Protein AF-A0A1Q9UV77-F1 (afdb_monomer)

Secondary structure (DSSP, 8-state):
------EEEEEEES-TTTHHHHIIIIIHHHHHHHHHTTSEEEEEEEEETTEEEEEEEESSTT--HHHHHHHHHHHTTSEEEEEEE-----TTTTTSHHHHHHHHHHHHHHHHHHHHTTTS--SS-HHHHHHHHHHHHHHHTT--HHHHHHHHHHHHHHS--SS---S-SHHHHHHHHHHHHHHH--STTT-TTS-TTS--TT-----PPPPP-------------------------------PPPPPPPPP-----------PPPPPPPPPPPPPPPPP-

Structure (mmCIF, N/CA/C/O backbone):
data_AF-A0A1Q9UV77-F1
#
_entry.id   AF-A0A1Q9UV77-F1
#
loop_
_atom_site.group_PDB
_atom_site.id
_atom_site.type_symbol
_atom_site.label_atom_id
_atom_site.label_alt_id
_atom_site.label_comp_id
_atom_site.label_asym_id
_atom_site.label_entity_id
_atom_site.label_seq_id
_atom_site.pdbx_PDB_ins_code
_atom_site.Cartn_x
_atom_site.Cartn_y
_atom_site.Cartn_z
_atom_site.occupancy
_atom_site.B_iso_or_equiv
_atom_site.auth_seq_id
_atom_site.auth_comp_id
_atom_site.auth_asym_id
_atom_site.auth_atom_id
_atom_site.pdbx_PDB_model_num
ATOM 1 N N . MET A 1 1 ? -23.063 -13.397 -2.410 1.00 42.53 1 MET A N 1
ATOM 2 C CA . MET A 1 1 ? -21.923 -12.598 -1.924 1.00 42.53 1 MET A CA 1
ATOM 3 C C . MET A 1 1 ? -22.431 -11.191 -1.746 1.00 42.53 1 MET A C 1
ATOM 5 O O . MET A 1 1 ? -22.924 -10.628 -2.716 1.00 42.53 1 MET A O 1
ATOM 9 N N . LEU A 1 2 ? -22.440 -10.687 -0.514 1.00 43.97 2 LEU A N 1
ATOM 10 C CA . LEU A 1 2 ? -22.677 -9.264 -0.288 1.00 43.97 2 LEU A CA 1
ATOM 11 C C . LEU A 1 2 ? -21.539 -8.482 -0.966 1.00 43.97 2 LEU A C 1
ATOM 13 O O . LEU A 1 2 ? -20.432 -9.019 -1.033 1.00 43.97 2 LEU A O 1
ATOM 17 N N . PRO A 1 3 ? -21.810 -7.286 -1.514 1.00 49.47 3 PRO A N 1
ATOM 18 C CA . PRO A 1 3 ? -20.773 -6.442 -2.099 1.00 49.47 3 PRO A CA 1
ATOM 19 C C . PRO A 1 3 ? -19.650 -6.260 -1.081 1.00 49.47 3 PRO A C 1
ATOM 21 O O . PRO A 1 3 ? -19.941 -6.062 0.098 1.00 49.47 3 PRO A O 1
ATOM 24 N N . ASP A 1 4 ? -18.406 -6.378 -1.544 1.00 63.47 4 ASP A N 1
ATOM 25 C CA . ASP A 1 4 ? -17.180 -6.349 -0.748 1.00 63.47 4 ASP A CA 1
ATOM 26 C C . ASP A 1 4 ? -17.230 -5.231 0.299 1.00 63.47 4 ASP A C 1
ATOM 28 O O . ASP A 1 4 ? -16.984 -4.061 -0.007 1.00 63.47 4 ASP A O 1
ATOM 32 N N . SER A 1 5 ? -17.610 -5.565 1.535 1.00 82.88 5 SER A N 1
ATOM 33 C CA . SER A 1 5 ? -17.897 -4.575 2.572 1.00 82.88 5 SER A CA 1
ATOM 34 C C . SER A 1 5 ? -16.598 -4.118 3.214 1.00 82.88 5 SER A C 1
ATOM 36 O O . SER A 1 5 ? -16.329 -4.378 4.381 1.00 82.88 5 SER A O 1
ATOM 38 N N . TRP A 1 6 ? -15.748 -3.482 2.421 1.00 92.56 6 TRP A N 1
ATOM 39 C CA . TRP A 1 6 ? -14.508 -2.900 2.890 1.00 92.56 6 TRP A CA 1
ATOM 40 C C . TRP A 1 6 ? -14.796 -1.752 3.844 1.00 92.56 6 TRP A C 1
ATOM 42 O O . TRP A 1 6 ? -15.551 -0.829 3.531 1.00 92.56 6 TRP A O 1
ATOM 52 N N . HIS A 1 7 ? -14.112 -1.753 4.979 1.00 94.50 7 HIS A N 1
ATOM 53 C CA . HIS A 1 7 ? -14.051 -0.577 5.824 1.00 94.50 7 HIS A CA 1
ATOM 54 C C . HIS A 1 7 ? -12.911 0.323 5.361 1.00 94.50 7 HIS A C 1
ATOM 56 O O . HIS A 1 7 ? -11.818 -0.145 5.034 1.00 94.50 7 HIS A O 1
ATOM 62 N N . HIS A 1 8 ? -13.167 1.630 5.323 1.00 95.38 8 HIS A N 1
ATOM 63 C CA . HIS A 1 8 ? -12.206 2.629 4.883 1.00 95.38 8 HIS A CA 1
ATOM 64 C C . HIS A 1 8 ? -12.036 3.720 5.934 1.00 95.38 8 HIS A C 1
ATOM 66 O O . HIS A 1 8 ? -13.014 4.272 6.433 1.00 95.38 8 HIS A O 1
ATOM 72 N N . TYR A 1 9 ? -10.780 4.056 6.220 1.00 96.88 9 TYR A N 1
ATOM 73 C CA . TYR A 1 9 ? -10.402 5.078 7.180 1.00 96.88 9 TYR A CA 1
ATOM 74 C C . TYR A 1 9 ? -9.417 6.051 6.551 1.00 96.88 9 TYR A C 1
ATOM 76 O O . TYR A 1 9 ? -8.529 5.663 5.783 1.00 96.88 9 TYR A O 1
ATOM 84 N N . LEU A 1 10 ? -9.572 7.317 6.911 1.00 97.19 10 LEU A N 1
ATOM 85 C CA . LEU A 1 10 ? -8.552 8.339 6.760 1.00 97.19 10 LEU A CA 1
ATOM 86 C C . LEU A 1 10 ? -7.841 8.474 8.103 1.00 97.19 10 LEU A C 1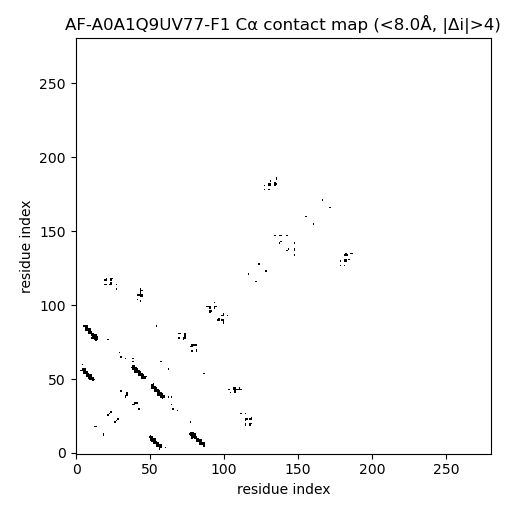
ATOM 88 O O . LEU A 1 10 ? -8.498 8.694 9.116 1.00 97.19 10 LEU A O 1
ATOM 92 N N . VAL A 1 11 ? -6.523 8.318 8.099 1.00 97.50 11 VAL A N 1
ATOM 93 C CA . VAL A 1 11 ? -5.668 8.309 9.287 1.00 97.50 11 VAL A CA 1
ATOM 94 C C . VAL A 1 11 ? -4.636 9.422 9.152 1.00 97.50 11 VAL A C 1
ATOM 96 O O . VAL A 1 11 ? -3.819 9.420 8.229 1.00 97.50 11 VAL A O 1
ATOM 99 N N . GLU A 1 12 ? -4.679 10.384 10.063 1.00 96.94 12 GLU A N 1
ATOM 100 C CA . GLU A 1 12 ? -3.730 11.488 10.154 1.00 96.94 12 GLU A CA 1
ATOM 101 C C . GLU A 1 12 ? -2.816 11.236 11.351 1.00 96.94 12 GLU A C 1
ATOM 103 O O . GLU A 1 12 ? -3.244 11.271 12.502 1.00 96.94 12 GLU A O 1
ATOM 108 N N . PHE A 1 13 ? -1.544 10.952 11.077 1.00 95.44 13 PHE A N 1
ATOM 109 C CA . PHE A 1 13 ? -0.533 10.784 12.120 1.00 95.44 13 PHE A CA 1
ATOM 110 C C . PHE A 1 13 ? -0.180 12.135 12.742 1.00 95.44 13 PHE A C 1
ATOM 112 O O . PHE A 1 13 ? -0.123 13.139 12.030 1.00 95.44 13 PHE A O 1
ATOM 119 N N . ALA A 1 14 ? 0.096 12.148 14.049 1.00 95.50 14 ALA A N 1
ATOM 120 C CA . ALA A 1 14 ? 0.447 13.369 14.776 1.00 95.50 14 ALA A CA 1
ATOM 121 C C . ALA A 1 14 ? 1.706 14.047 14.211 1.00 95.50 14 ALA A C 1
ATOM 123 O O . ALA A 1 14 ? 1.771 15.270 14.101 1.00 95.50 14 ALA A O 1
ATOM 124 N N . ASP A 1 15 ? 2.679 13.239 13.786 1.00 93.25 15 ASP A N 1
ATOM 125 C CA . ASP A 1 15 ? 3.893 13.695 13.122 1.00 93.25 15 ASP A CA 1
ATOM 126 C C . ASP A 1 15 ? 4.098 12.952 11.784 1.00 93.25 15 ASP A C 1
ATOM 128 O O . ASP A 1 15 ? 4.361 11.743 11.759 1.00 93.25 15 ASP A O 1
ATOM 132 N N . PRO A 1 16 ? 4.021 13.662 10.641 1.00 89.56 16 PRO A N 1
ATOM 133 C CA . PRO A 1 16 ? 4.249 13.076 9.324 1.00 89.56 16 PRO A CA 1
ATOM 134 C C . PRO A 1 16 ? 5.631 12.437 9.137 1.00 89.56 16 PRO A C 1
ATOM 136 O O . PRO A 1 16 ? 5.774 11.568 8.275 1.00 89.56 16 PRO A O 1
ATOM 139 N N . THR A 1 17 ? 6.650 12.868 9.890 1.00 91.12 17 THR A N 1
ATOM 140 C CA . THR A 1 17 ? 8.024 12.361 9.749 1.00 91.12 17 THR A CA 1
ATOM 141 C C . THR A 1 17 ? 8.214 10.994 10.402 1.00 91.12 17 THR A C 1
ATOM 143 O O . THR A 1 17 ? 8.982 10.177 9.895 1.00 91.12 17 THR A O 1
ATOM 146 N N . THR A 1 18 ? 7.462 10.708 11.466 1.00 92.06 18 THR A N 1
ATOM 147 C CA . THR A 1 18 ? 7.475 9.424 12.183 1.00 92.06 18 THR A CA 1
ATOM 148 C C . THR A 1 18 ? 6.323 8.500 11.789 1.00 92.06 18 THR A C 1
ATOM 150 O O . THR A 1 18 ? 6.372 7.315 12.107 1.00 92.06 18 THR A O 1
ATOM 153 N N . ALA A 1 19 ? 5.340 8.988 11.022 1.00 93.62 19 ALA A N 1
ATOM 154 C CA . ALA A 1 19 ? 4.151 8.251 10.581 1.00 93.62 19 ALA A CA 1
ATOM 155 C C . ALA A 1 19 ? 4.427 6.820 10.085 1.00 93.62 19 ALA A C 1
ATOM 157 O O . ALA A 1 19 ? 3.743 5.878 10.474 1.00 93.62 19 ALA A O 1
ATOM 158 N N . GLU A 1 20 ? 5.443 6.639 9.239 1.00 93.31 20 GLU A N 1
ATOM 159 C CA . GLU A 1 20 ? 5.783 5.323 8.687 1.00 93.31 20 GLU A CA 1
ATOM 160 C C . GLU A 1 20 ? 6.350 4.369 9.747 1.00 93.31 20 GLU A C 1
ATOM 162 O O . GLU A 1 20 ? 6.016 3.185 9.749 1.00 93.31 20 GLU A O 1
ATOM 167 N N . HIS A 1 21 ? 7.151 4.888 10.681 1.00 94.00 21 HIS A N 1
ATOM 168 C CA . HIS A 1 21 ? 7.664 4.109 11.801 1.00 94.00 21 HIS A CA 1
ATOM 169 C C . HIS A 1 21 ? 6.533 3.723 12.760 1.00 94.00 21 HIS A C 1
ATOM 171 O O . HIS A 1 21 ? 6.390 2.545 13.065 1.00 94.00 21 HIS A O 1
ATOM 177 N N . THR A 1 22 ? 5.680 4.677 13.146 1.00 95.12 22 THR A N 1
ATOM 178 C CA . THR A 1 22 ? 4.498 4.450 13.996 1.00 95.12 22 THR A CA 1
ATOM 179 C C . THR A 1 22 ? 3.546 3.423 13.385 1.00 95.12 22 THR A C 1
ATOM 181 O O . THR A 1 22 ? 3.087 2.507 14.065 1.00 95.12 22 THR A O 1
ATOM 184 N N . ALA A 1 23 ? 3.276 3.524 12.081 1.00 95.81 23 ALA A N 1
ATOM 185 C CA . ALA A 1 23 ? 2.469 2.534 11.380 1.00 95.81 23 ALA A CA 1
ATOM 186 C C . ALA A 1 23 ? 3.109 1.138 11.454 1.00 95.81 23 ALA A C 1
ATOM 188 O O . ALA A 1 23 ? 2.431 0.153 11.732 1.00 95.81 23 ALA A O 1
ATOM 189 N N . ALA A 1 24 ? 4.420 1.040 11.241 1.00 95.75 24 ALA A N 1
ATOM 190 C CA . ALA A 1 24 ? 5.117 -0.238 11.254 1.00 95.75 24 ALA A CA 1
ATOM 191 C C . ALA A 1 24 ? 5.258 -0.864 12.653 1.00 95.75 24 ALA A C 1
ATOM 193 O O . ALA A 1 24 ? 5.304 -2.089 12.753 1.00 95.75 24 ALA A O 1
ATOM 194 N N . THR A 1 25 ? 5.346 -0.061 13.718 1.00 96.12 25 THR A N 1
ATOM 195 C CA . THR A 1 25 ? 5.558 -0.551 15.091 1.00 96.12 25 THR A CA 1
ATOM 196 C C . THR A 1 25 ? 4.275 -0.751 15.883 1.00 96.12 25 THR A C 1
ATOM 198 O O . THR A 1 25 ? 4.259 -1.620 16.748 1.00 96.12 25 THR A O 1
ATOM 201 N N . LEU A 1 26 ? 3.216 0.012 15.597 1.00 95.88 26 LEU A N 1
ATOM 202 C CA . LEU A 1 26 ? 1.965 -0.033 16.361 1.00 95.88 26 LEU A CA 1
ATOM 203 C C . LEU A 1 26 ? 0.792 -0.543 15.522 1.00 95.88 26 LEU A C 1
ATOM 205 O O . LEU A 1 26 ? 0.108 -1.483 15.919 1.00 95.88 26 LEU A O 1
ATOM 209 N N . LEU A 1 27 ? 0.583 0.032 14.333 1.00 95.50 27 LEU A N 1
ATOM 210 C CA . LEU A 1 27 ? -0.580 -0.300 13.503 1.00 95.50 27 LEU A CA 1
ATOM 211 C C . LEU A 1 27 ? -0.476 -1.711 12.905 1.00 95.50 27 LEU A C 1
ATOM 213 O O . LEU A 1 27 ? -1.431 -2.476 12.985 1.00 95.50 27 LEU A O 1
ATOM 217 N N . VAL A 1 28 ? 0.672 -2.078 12.322 1.00 95.44 28 VAL A N 1
ATOM 218 C CA . VAL A 1 28 ? 0.852 -3.396 11.683 1.00 95.44 28 VAL A CA 1
ATOM 219 C C . VAL A 1 28 ? 0.699 -4.550 12.674 1.00 95.44 28 VAL A C 1
ATOM 221 O O . VAL A 1 28 ? -0.092 -5.441 12.377 1.00 95.44 28 VAL A O 1
ATOM 224 N N . PRO A 1 29 ? 1.373 -4.572 13.843 1.00 95.31 29 PRO A N 1
ATOM 225 C CA . PRO A 1 29 ? 1.196 -5.671 14.791 1.00 95.31 29 PRO A CA 1
ATOM 226 C C . PRO A 1 29 ? -0.251 -5.828 15.265 1.00 95.31 29 PRO A C 1
ATOM 228 O O . PRO A 1 29 ? -0.729 -6.951 15.382 1.00 95.31 29 PRO A O 1
ATOM 231 N N . ALA A 1 30 ? -0.966 -4.721 15.479 1.00 95.75 30 ALA A N 1
ATOM 232 C CA . ALA A 1 30 ? -2.365 -4.763 15.886 1.00 95.75 30 ALA A CA 1
ATOM 233 C C . ALA A 1 30 ? -3.295 -5.277 14.771 1.00 95.75 30 ALA A C 1
ATOM 235 O O . ALA A 1 30 ? -4.188 -6.074 15.043 1.00 95.75 30 ALA A O 1
ATOM 236 N N . LEU A 1 31 ? -3.066 -4.888 13.510 1.00 95.88 31 LEU A N 1
ATOM 237 C CA . LEU A 1 31 ? -3.808 -5.435 12.364 1.00 95.88 31 LEU A CA 1
ATOM 238 C C . LEU A 1 31 ? -3.505 -6.924 12.142 1.00 95.88 31 LEU A C 1
ATOM 240 O O . LEU A 1 31 ? -4.404 -7.689 11.803 1.00 95.88 31 LEU A O 1
ATOM 244 N N . ASP A 1 32 ? -2.259 -7.346 12.361 1.00 94.75 32 ASP A N 1
ATOM 245 C CA . ASP A 1 32 ? -1.851 -8.751 12.280 1.00 94.75 32 ASP A CA 1
ATOM 246 C C . ASP A 1 32 ? -2.489 -9.590 13.388 1.00 94.75 32 ASP A C 1
ATOM 248 O O . ASP A 1 32 ? -2.863 -10.737 13.141 1.00 94.75 32 ASP A O 1
ATOM 252 N N . GLN A 1 33 ? -2.626 -9.027 14.590 1.00 94.81 33 GLN A N 1
ATOM 253 C CA . GLN A 1 33 ? -3.338 -9.664 15.692 1.00 94.81 33 GLN A CA 1
ATOM 254 C C . GLN A 1 33 ? -4.837 -9.762 15.391 1.00 94.81 33 GLN A C 1
ATOM 256 O O . GLN A 1 33 ? -5.398 -10.845 15.480 1.00 94.81 33 GLN A O 1
ATOM 261 N N . ALA A 1 34 ? -5.461 -8.682 14.913 1.00 94.50 34 ALA A N 1
ATOM 262 C CA . ALA A 1 34 ? -6.865 -8.691 14.500 1.00 94.50 34 ALA A CA 1
ATOM 263 C C . ALA A 1 34 ? -7.145 -9.729 13.395 1.00 94.50 34 ALA A C 1
ATOM 265 O O . ALA A 1 34 ? -8.193 -10.371 13.391 1.00 94.50 34 ALA A O 1
ATOM 266 N N . GLN A 1 35 ? -6.200 -9.938 12.474 1.00 94.50 35 GLN A N 1
ATOM 267 C CA . GLN A 1 35 ? -6.307 -10.992 11.465 1.00 94.50 35 GLN A CA 1
ATOM 268 C C . GLN A 1 35 ? -6.217 -12.399 12.082 1.00 94.50 35 GLN A C 1
ATOM 270 O O . GLN A 1 35 ? -6.966 -13.292 11.694 1.00 94.50 35 GLN A O 1
ATOM 275 N N . GLN A 1 36 ? -5.324 -12.607 13.056 1.00 95.06 36 GLN A N 1
ATOM 276 C CA . GLN A 1 36 ? -5.194 -13.882 13.778 1.00 95.06 36 GLN A CA 1
ATOM 277 C C . GLN A 1 36 ? -6.422 -14.198 14.637 1.00 95.06 36 GLN A C 1
ATOM 279 O O . GLN A 1 36 ? -6.826 -15.357 14.717 1.00 95.06 36 GLN A O 1
ATOM 284 N N . ASP A 1 37 ? -7.031 -13.169 15.221 1.00 94.25 37 ASP A N 1
ATOM 285 C CA . ASP A 1 37 ? -8.238 -13.276 16.041 1.00 94.25 37 ASP A CA 1
ATOM 286 C C . ASP A 1 37 ? -9.513 -13.438 15.190 1.00 94.25 37 ASP A C 1
ATOM 288 O O . ASP A 1 37 ? -10.590 -13.702 15.721 1.00 94.25 37 ASP A O 1
ATOM 292 N N . GLY A 1 38 ? -9.399 -13.328 13.860 1.00 93.62 38 GLY A N 1
ATOM 293 C CA . GLY A 1 38 ? -10.512 -13.500 12.928 1.00 93.62 38 GLY A CA 1
ATOM 294 C C . GLY A 1 38 ? -11.441 -12.288 12.826 1.00 93.62 38 GLY A C 1
ATOM 295 O O . GLY A 1 38 ? -12.590 -12.441 12.421 1.00 93.62 38 GLY A O 1
ATOM 296 N N . GLU A 1 39 ? -10.969 -11.089 13.173 1.00 94.00 39 GLU A N 1
ATOM 297 C CA . GLU A 1 39 ? -11.730 -9.835 13.057 1.00 94.00 39 GLU A CA 1
ATOM 298 C C . GLU A 1 39 ? -11.726 -9.283 11.621 1.00 94.00 39 GLU A C 1
ATOM 300 O O . GLU A 1 39 ? -12.700 -8.679 11.158 1.00 94.00 39 GLU A O 1
ATOM 305 N N . LEU A 1 40 ? -10.634 -9.509 10.889 1.00 94.81 40 LEU A N 1
ATOM 306 C CA . LEU A 1 40 ? -10.456 -9.094 9.498 1.00 94.81 40 LEU A CA 1
ATOM 307 C C . LEU A 1 40 ? -9.734 -10.174 8.688 1.00 94.81 40 LEU A C 1
ATOM 309 O O . LEU A 1 40 ? -8.970 -10.958 9.241 1.00 94.81 40 LEU A O 1
ATOM 313 N N . ASP A 1 41 ? -9.968 -10.195 7.379 1.00 93.25 41 ASP A N 1
ATOM 314 C CA . ASP A 1 41 ? -9.305 -11.126 6.455 1.00 93.25 41 ASP A CA 1
ATOM 315 C C . ASP A 1 41 ? -8.035 -10.505 5.863 1.00 93.25 41 ASP A C 1
ATOM 317 O O . ASP A 1 41 ? -6.941 -11.067 5.906 1.00 93.25 41 ASP A O 1
ATOM 321 N N . THR A 1 42 ? -8.165 -9.281 5.353 1.00 94.38 42 THR A N 1
ATOM 322 C CA . THR A 1 42 ? -7.077 -8.578 4.680 1.00 94.38 42 THR A CA 1
ATOM 323 C C . THR A 1 42 ? -7.136 -7.077 4.925 1.00 94.38 42 THR A C 1
ATOM 325 O O . THR A 1 42 ? -8.182 -6.513 5.247 1.00 94.38 42 THR A O 1
ATOM 328 N N . TRP A 1 43 ? -5.998 -6.409 4.758 1.00 96.50 43 TRP A N 1
ATOM 329 C CA . TRP A 1 43 ? -5.863 -4.965 4.916 1.00 96.50 43 TRP A CA 1
ATOM 330 C C . TRP A 1 43 ? -4.771 -4.397 4.019 1.00 96.50 43 TRP A C 1
ATOM 332 O O . TRP A 1 43 ? -3.795 -5.070 3.696 1.00 96.50 43 TRP A O 1
ATOM 342 N N . TRP A 1 44 ? -4.904 -3.133 3.643 1.00 97.19 44 TRP A N 1
ATOM 343 C CA . TRP A 1 44 ? -3.890 -2.402 2.896 1.00 97.19 44 TRP A CA 1
ATOM 344 C C . TRP A 1 44 ? -3.982 -0.905 3.166 1.00 97.19 44 TRP A C 1
ATOM 346 O O . TRP A 1 44 ? -5.001 -0.397 3.645 1.00 97.19 44 TRP A O 1
ATOM 356 N N . HIS A 1 45 ? -2.905 -0.182 2.862 1.00 96.56 45 HIS A N 1
ATOM 357 C CA . HIS A 1 45 ? -2.848 1.260 3.063 1.00 96.56 45 HIS A CA 1
ATOM 358 C C . HIS A 1 45 ? -2.348 2.005 1.828 1.00 96.56 45 HIS A C 1
ATOM 360 O O . HIS A 1 45 ? -1.520 1.511 1.069 1.00 96.56 45 HIS A O 1
ATOM 366 N N . LEU A 1 46 ? -2.827 3.236 1.658 1.00 94.81 46 LEU A N 1
ATOM 367 C CA . LEU A 1 46 ? -2.337 4.187 0.664 1.00 94.81 46 LEU A CA 1
ATOM 368 C C . LEU A 1 46 ? -1.870 5.458 1.354 1.00 94.81 46 LEU A C 1
ATOM 370 O O . LEU A 1 46 ? -2.559 6.013 2.208 1.00 94.81 46 LEU A O 1
ATOM 374 N N . ARG A 1 47 ? -0.730 5.979 0.913 1.00 92.00 47 ARG A N 1
ATOM 375 C CA . ARG A 1 47 ? -0.201 7.261 1.377 1.00 92.00 47 ARG A CA 1
ATOM 376 C C . ARG A 1 47 ? -0.649 8.357 0.415 1.00 92.00 47 ARG A C 1
ATOM 378 O O . ARG A 1 47 ? -0.176 8.404 -0.719 1.00 92.00 47 ARG A O 1
ATOM 385 N N . LYS A 1 48 ? -1.564 9.232 0.844 1.00 87.38 48 LYS A N 1
ATOM 386 C CA . LYS A 1 48 ? -2.011 10.381 0.042 1.00 87.38 48 LYS A CA 1
ATOM 387 C C . LYS A 1 48 ? -2.194 11.618 0.916 1.00 87.38 48 LYS A C 1
ATOM 389 O O . LYS A 1 48 ? -3.218 11.765 1.564 1.00 87.38 48 LYS A O 1
ATOM 394 N N . THR A 1 49 ? -1.241 12.547 0.871 1.00 80.75 49 THR A N 1
ATOM 395 C CA . THR A 1 49 ? -1.319 13.813 1.619 1.00 80.75 49 THR A CA 1
ATOM 396 C C . THR A 1 49 ? -2.697 14.479 1.452 1.00 80.75 49 THR A C 1
ATOM 398 O O . THR A 1 49 ? -3.160 14.609 0.313 1.00 80.75 49 THR A O 1
ATOM 401 N N . PRO A 1 50 ? -3.363 14.886 2.550 1.00 84.06 50 PRO A N 1
ATOM 402 C CA . PRO A 1 50 ? -2.845 14.971 3.925 1.00 84.06 50 PRO A CA 1
ATOM 403 C C . PRO A 1 50 ? -2.945 13.694 4.784 1.00 84.06 50 PRO A C 1
ATOM 405 O O . PRO A 1 50 ? -2.266 13.633 5.801 1.00 84.06 50 PRO A O 1
ATOM 408 N N . ALA A 1 51 ? -3.704 12.667 4.388 1.00 92.62 51 ALA A N 1
ATOM 409 C CA . ALA A 1 51 ? -4.025 11.524 5.254 1.00 92.62 51 ALA A CA 1
ATOM 410 C C . ALA A 1 51 ? -3.666 10.162 4.639 1.00 92.62 51 ALA A C 1
ATOM 412 O O . ALA A 1 51 ? -3.683 9.945 3.426 1.00 92.62 51 ALA A O 1
ATOM 413 N N . TRP A 1 52 ? -3.379 9.184 5.484 1.00 96.44 52 TRP A N 1
ATOM 414 C CA . TRP A 1 52 ? -3.255 7.800 5.051 1.00 96.44 52 TRP A CA 1
ATOM 415 C C . TRP A 1 52 ? -4.643 7.203 4.860 1.00 96.44 52 TRP A C 1
ATOM 417 O O . TRP A 1 52 ? -5.570 7.489 5.608 1.00 96.44 52 TRP A O 1
ATOM 427 N N . ARG A 1 53 ? -4.801 6.373 3.838 1.00 96.69 53 ARG A N 1
ATOM 428 C CA . ARG A 1 53 ? -6.026 5.625 3.574 1.00 96.69 53 ARG A CA 1
ATOM 429 C C . ARG A 1 53 ? -5.805 4.205 4.048 1.00 96.69 53 ARG A C 1
ATOM 431 O O . ARG A 1 53 ? -5.102 3.477 3.360 1.00 96.69 53 ARG A O 1
ATOM 438 N N . LEU A 1 54 ? -6.387 3.823 5.175 1.00 97.25 54 LEU A N 1
ATOM 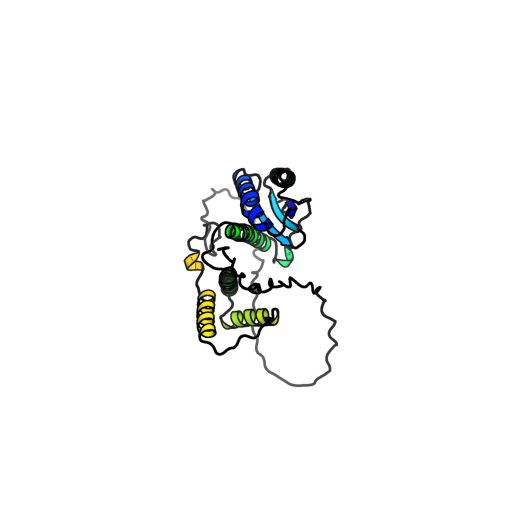439 C CA . LEU A 1 54 ? -6.412 2.433 5.621 1.00 97.25 54 LEU A CA 1
ATOM 440 C C . LEU A 1 54 ? -7.693 1.778 5.107 1.00 97.25 54 LEU A C 1
ATOM 442 O O . LEU A 1 54 ? -8.768 2.387 5.133 1.00 97.25 54 LEU A O 1
ATOM 446 N N . ARG A 1 55 ? -7.573 0.565 4.579 1.00 96.50 55 ARG A N 1
ATOM 447 C CA . ARG A 1 55 ? -8.697 -0.244 4.112 1.00 96.50 55 ARG A CA 1
ATOM 448 C C . ARG A 1 55 ? -8.527 -1.657 4.627 1.00 96.50 55 ARG A C 1
ATOM 450 O O . ARG A 1 55 ? -7.426 -2.192 4.543 1.00 96.50 55 ARG A O 1
ATOM 457 N N . TYR A 1 56 ? -9.595 -2.251 5.137 1.00 95.62 56 TYR A N 1
ATOM 458 C CA . TYR A 1 56 ? -9.596 -3.662 5.506 1.00 95.62 56 TYR A CA 1
ATOM 459 C C . TYR A 1 56 ? -10.930 -4.319 5.188 1.00 95.62 56 TYR A C 1
ATOM 461 O O . TYR A 1 56 ? -11.960 -3.646 5.096 1.00 95.62 56 TYR A O 1
ATOM 469 N N . GLN A 1 57 ? -10.884 -5.631 5.008 1.00 94.31 57 GLN A N 1
ATOM 470 C CA . GLN A 1 57 ? -12.051 -6.468 4.813 1.00 94.31 57 GLN A CA 1
ATOM 471 C C . GLN A 1 57 ? -12.416 -7.117 6.155 1.00 94.31 57 GLN A C 1
ATOM 473 O O . GLN A 1 57 ? -11.672 -7.983 6.621 1.00 94.31 57 GLN A O 1
ATOM 478 N N . PRO A 1 58 ? -13.500 -6.678 6.816 1.00 94.00 58 PRO A N 1
ATOM 479 C CA . PRO A 1 58 ? -13.954 -7.277 8.062 1.00 94.00 58 PRO A CA 1
ATOM 480 C C . PRO A 1 58 ? -14.474 -8.697 7.822 1.00 94.00 58 PRO A C 1
ATOM 482 O O . PRO A 1 58 ? -15.127 -8.958 6.811 1.00 94.00 58 PRO A O 1
ATOM 485 N N . VAL A 1 59 ? -14.264 -9.591 8.788 1.00 92.62 59 VAL A N 1
ATOM 486 C CA . VAL A 1 59 ? -14.971 -10.884 8.822 1.00 92.62 59 VAL A CA 1
ATOM 487 C C . VAL A 1 59 ? -16.417 -10.673 9.279 1.00 92.62 59 VAL A C 1
ATOM 489 O O . VAL A 1 59 ? -17.348 -11.231 8.697 1.00 92.62 59 VAL A O 1
ATOM 492 N N . ASN A 1 60 ? -16.615 -9.814 10.285 1.00 90.19 60 ASN A N 1
ATOM 493 C CA . ASN A 1 60 ? -17.921 -9.330 10.724 1.00 90.19 60 ASN A CA 1
ATOM 494 C C . ASN A 1 60 ? -18.059 -7.828 10.405 1.00 90.19 60 ASN A C 1
ATOM 496 O O . ASN A 1 60 ? -17.325 -7.038 10.999 1.00 90.19 60 ASN A O 1
ATOM 500 N N . PRO A 1 61 ? -19.006 -7.401 9.545 1.00 88.06 61 PRO A N 1
ATOM 501 C CA . PRO A 1 61 ? -19.211 -5.988 9.201 1.00 88.06 61 PRO A CA 1
ATOM 502 C C . PRO A 1 61 ? -19.437 -5.053 10.400 1.00 88.06 61 PRO A C 1
ATOM 504 O O . PRO A 1 61 ? -19.157 -3.862 10.316 1.00 88.06 61 PRO A O 1
ATOM 507 N N . GLU A 1 62 ? -19.906 -5.576 11.533 1.00 88.12 62 GLU A N 1
ATOM 508 C CA . GLU A 1 62 ? -20.139 -4.780 12.742 1.00 88.12 62 GLU A CA 1
ATOM 509 C C . GLU A 1 62 ? -18.907 -4.661 13.652 1.00 88.12 62 GLU A C 1
ATOM 511 O O . GLU A 1 62 ? -18.980 -4.006 14.696 1.00 88.12 62 GLU A O 1
ATOM 516 N N . THR A 1 63 ? -17.767 -5.262 13.280 1.00 90.19 63 THR A N 1
ATOM 517 C CA . THR A 1 63 ? -16.545 -5.185 14.090 1.00 90.19 63 THR A CA 1
ATOM 518 C C . THR A 1 63 ? -16.126 -3.735 14.344 1.00 90.19 63 THR A C 1
ATOM 520 O O . THR A 1 63 ? -16.229 -2.842 13.492 1.00 90.19 63 THR A O 1
ATOM 523 N N . LYS A 1 64 ? -15.644 -3.506 15.566 1.00 91.75 64 LYS A N 1
ATOM 524 C CA . LYS A 1 64 ? -15.079 -2.235 16.028 1.00 91.75 64 LYS A CA 1
ATOM 525 C C . LYS A 1 64 ? -13.598 -2.356 16.361 1.00 91.75 64 LYS A C 1
ATOM 527 O O . LYS A 1 64 ? -13.026 -1.375 16.812 1.00 91.75 64 LYS A O 1
ATOM 532 N N . ALA A 1 65 ? -12.967 -3.506 16.106 1.00 92.25 65 ALA A N 1
ATOM 533 C CA . ALA A 1 65 ? -11.580 -3.761 16.494 1.00 92.25 65 ALA A CA 1
ATOM 534 C C . ALA A 1 65 ? -10.622 -2.665 15.991 1.00 92.25 65 ALA A C 1
ATOM 536 O O . ALA A 1 65 ? -9.841 -2.108 16.760 1.00 92.25 65 ALA A O 1
ATOM 537 N N . VAL A 1 66 ? -10.741 -2.286 14.715 1.00 94.38 66 VAL A N 1
ATOM 538 C CA . VAL A 1 66 ? -9.896 -1.237 14.122 1.00 94.38 66 VAL A CA 1
ATOM 539 C C . VAL A 1 66 ? -10.301 0.168 14.576 1.00 94.38 66 VAL A C 1
ATOM 541 O O . VAL A 1 66 ? -9.442 1.032 14.697 1.00 94.38 66 VAL A O 1
ATOM 544 N N . ASP A 1 67 ? -11.578 0.421 14.868 1.00 95.62 67 ASP A N 1
ATOM 545 C CA . ASP A 1 67 ? -12.011 1.709 15.428 1.00 95.62 67 ASP A CA 1
ATOM 546 C C . ASP A 1 67 ? -11.450 1.928 16.832 1.00 95.62 67 ASP A C 1
ATOM 548 O O . ASP A 1 67 ? -10.958 3.015 17.123 1.00 95.62 67 ASP A O 1
ATOM 552 N N . THR A 1 68 ? -11.495 0.899 17.681 1.00 96.25 68 THR A N 1
ATOM 553 C CA . THR A 1 68 ? -10.896 0.926 19.018 1.00 96.25 68 THR A CA 1
ATOM 554 C C . THR A 1 68 ? -9.394 1.155 18.912 1.00 96.25 68 THR A C 1
ATOM 556 O O . THR A 1 68 ? -8.893 2.103 19.497 1.00 96.25 68 THR A O 1
ATOM 559 N N . LEU A 1 69 ? -8.700 0.394 18.057 1.00 96.50 69 LEU A N 1
ATOM 560 C CA . LEU A 1 69 ? -7.270 0.582 17.801 1.00 96.50 69 LEU A CA 1
ATOM 561 C C . LEU A 1 69 ? -6.923 2.021 17.388 1.00 96.50 69 LEU A C 1
ATOM 563 O O . LEU A 1 69 ? -5.978 2.605 17.908 1.00 96.50 69 LEU A O 1
ATOM 567 N N . LEU A 1 70 ? -7.658 2.601 16.436 1.00 97.69 70 LEU A N 1
ATOM 568 C CA . LEU A 1 70 ? -7.395 3.970 15.989 1.00 97.69 70 LEU A CA 1
ATOM 569 C C . LEU A 1 70 ? -7.738 5.003 17.073 1.00 97.69 70 LEU A C 1
ATOM 571 O O . LEU A 1 70 ? -7.027 5.998 17.193 1.00 97.69 70 LEU A O 1
ATOM 575 N N . SER A 1 71 ? -8.776 4.753 17.875 1.00 97.88 71 SER A N 1
ATOM 576 C CA . SER A 1 71 ? -9.132 5.597 19.023 1.00 97.88 71 SER A CA 1
ATOM 577 C C . SER A 1 71 ? -8.043 5.584 20.092 1.00 97.88 71 SER A C 1
ATOM 579 O O . SER A 1 71 ? -7.681 6.643 20.596 1.00 97.88 71 SER A O 1
ATOM 581 N N . ASP A 1 72 ? -7.485 4.413 20.398 1.00 97.44 72 ASP A N 1
ATOM 582 C CA . ASP A 1 72 ? -6.406 4.260 21.376 1.00 97.44 72 ASP A CA 1
ATOM 583 C C . ASP A 1 72 ? -5.135 4.973 20.891 1.00 97.44 72 ASP A C 1
ATOM 585 O O . ASP A 1 72 ? -4.544 5.765 21.619 1.00 97.44 72 ASP A O 1
ATOM 589 N N . LEU A 1 73 ? -4.769 4.805 19.614 1.00 97.38 73 LEU A N 1
ATOM 590 C CA . LEU A 1 73 ? -3.626 5.511 19.022 1.00 97.38 73 LEU A CA 1
ATOM 591 C C . LEU A 1 73 ? -3.815 7.038 18.974 1.00 97.38 73 LEU A C 1
ATOM 593 O O . LEU A 1 73 ? -2.835 7.781 19.035 1.00 97.38 73 LEU A O 1
ATOM 597 N N . GLU A 1 74 ? -5.047 7.526 18.830 1.00 97.81 74 GLU A N 1
ATOM 598 C CA . GLU A 1 74 ? -5.365 8.954 18.939 1.00 97.81 74 GLU A CA 1
ATOM 599 C C . GLU A 1 74 ? -5.259 9.442 20.391 1.00 97.81 74 GLU A C 1
ATOM 601 O O . 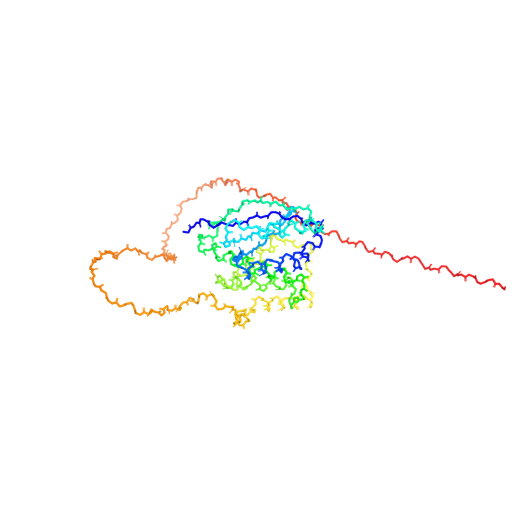GLU A 1 74 ? -4.630 10.470 20.642 1.00 97.81 74 GLU A O 1
ATOM 606 N N . ALA A 1 75 ? -5.790 8.683 21.355 1.00 97.62 75 ALA A N 1
ATOM 607 C CA . ALA A 1 75 ? -5.714 9.003 22.781 1.00 97.62 75 ALA A CA 1
ATOM 608 C C . ALA A 1 75 ? -4.267 9.029 23.308 1.00 97.62 75 ALA A C 1
ATOM 610 O O . ALA A 1 75 ? -3.915 9.911 24.093 1.00 97.62 75 ALA A O 1
ATOM 611 N N . ASP A 1 76 ? -3.417 8.126 22.817 1.00 96.81 76 ASP A N 1
ATOM 612 C CA . ASP A 1 76 ? -1.985 8.057 23.137 1.00 96.81 76 ASP A CA 1
ATOM 613 C C . ASP A 1 76 ? -1.146 9.120 22.395 1.00 96.81 76 ASP A C 1
ATOM 615 O O . ASP A 1 76 ? 0.064 9.236 22.601 1.00 96.81 76 ASP A O 1
ATOM 619 N N . GLY A 1 77 ? -1.768 9.924 21.524 1.00 96.69 77 GLY A N 1
ATOM 620 C CA . GLY A 1 77 ? -1.117 11.017 20.799 1.00 96.69 77 GLY A CA 1
ATOM 621 C C . GLY A 1 77 ? -0.283 10.580 19.589 1.00 96.69 77 GLY A C 1
ATOM 622 O O . GLY A 1 77 ? 0.493 11.375 19.055 1.00 96.69 77 GLY A O 1
ATOM 623 N N . HIS A 1 78 ? -0.428 9.337 19.124 1.00 97.06 78 HIS A N 1
ATOM 624 C CA . HIS A 1 78 ? 0.216 8.848 17.900 1.00 97.06 78 HIS A CA 1
ATOM 625 C C . HIS A 1 78 ? -0.504 9.321 16.631 1.00 97.06 78 HIS A C 1
ATOM 627 O O . HIS A 1 78 ? 0.129 9.534 15.587 1.00 97.06 78 HIS A O 1
ATOM 633 N N . LEU A 1 79 ? -1.821 9.509 16.715 1.00 97.25 79 LEU A N 1
ATOM 634 C CA . LEU A 1 79 ? -2.647 10.073 15.652 1.00 97.25 79 LEU A CA 1
ATOM 635 C C . LEU A 1 79 ? -3.108 11.479 16.032 1.00 97.25 79 LEU A C 1
ATOM 637 O O . LEU A 1 79 ? -3.474 11.734 17.171 1.00 97.25 79 LEU A O 1
ATOM 641 N N . ALA A 1 80 ? -3.110 12.385 15.056 1.00 96.44 80 ALA A N 1
ATOM 642 C CA . ALA A 1 80 ? -3.783 13.672 15.188 1.00 96.44 80 ALA A CA 1
ATOM 643 C C . ALA A 1 80 ? -5.300 13.516 15.057 1.00 96.44 80 ALA A C 1
ATOM 645 O O . ALA A 1 80 ? -6.046 14.262 15.685 1.00 96.44 80 ALA A O 1
ATOM 646 N N . ARG A 1 81 ? -5.736 12.609 14.171 1.00 96.44 81 ARG A N 1
ATOM 647 C CA . ARG A 1 81 ? -7.145 12.354 13.872 1.00 96.44 81 ARG A CA 1
ATOM 648 C C . ARG A 1 81 ? -7.314 11.078 13.055 1.00 96.44 81 ARG A C 1
ATOM 650 O O . ARG A 1 81 ? -6.461 10.737 12.233 1.00 96.44 81 ARG A O 1
ATOM 657 N N . TRP A 1 82 ? -8.480 10.449 13.152 1.00 97.38 82 TRP A N 1
ATOM 658 C CA . TRP A 1 82 ? -8.959 9.518 12.131 1.00 97.38 82 TRP A CA 1
ATOM 659 C C . TRP A 1 82 ? -10.453 9.713 11.827 1.00 97.38 82 TRP A C 1
ATOM 661 O O . TRP A 1 82 ? -11.203 10.300 12.604 1.00 97.38 82 TRP A O 1
ATOM 671 N N . THR A 1 83 ? -10.896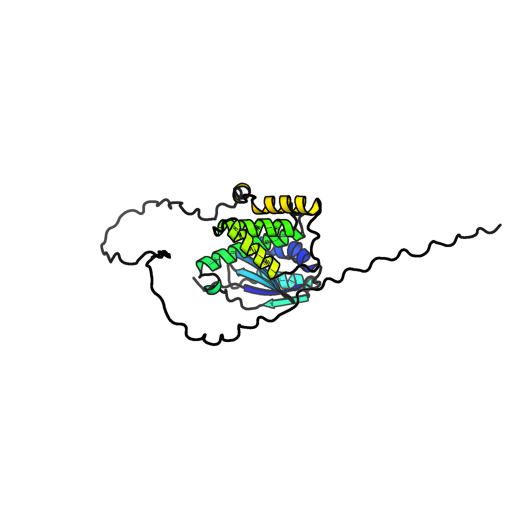 9.278 10.645 1.00 96.69 83 THR A N 1
ATOM 672 C CA . THR A 1 83 ? -12.316 9.304 10.245 1.00 96.69 83 THR A CA 1
ATOM 673 C C . THR A 1 83 ? -12.666 8.103 9.375 1.00 96.69 83 THR A C 1
ATOM 675 O O . THR A 1 83 ? -11.814 7.594 8.647 1.00 96.69 83 THR A O 1
ATOM 678 N N . ARG A 1 84 ? -13.928 7.657 9.416 1.00 94.44 84 ARG A N 1
ATOM 679 C CA . ARG A 1 84 ? -14.457 6.656 8.476 1.00 94.44 84 ARG A CA 1
ATOM 680 C C . ARG A 1 84 ? -14.789 7.296 7.125 1.00 94.44 84 ARG A C 1
ATOM 682 O O . ARG A 1 84 ? -15.244 8.436 7.060 1.00 94.44 84 ARG A O 1
ATOM 689 N N . GLY A 1 85 ? -14.612 6.533 6.055 1.00 91.25 85 GLY A N 1
ATOM 690 C CA . GLY A 1 85 ? -15.011 6.884 4.697 1.00 91.25 85 GLY A CA 1
ATOM 691 C C . GLY A 1 85 ? -15.631 5.697 3.964 1.00 91.25 85 GLY A C 1
ATOM 692 O O . GLY A 1 85 ? -15.765 4.607 4.514 1.00 91.25 85 GLY A O 1
ATOM 693 N N . ILE A 1 86 ? -15.990 5.914 2.700 1.00 90.25 86 ILE A N 1
ATOM 694 C CA . ILE A 1 86 ? -16.534 4.880 1.813 1.00 90.25 86 ILE A CA 1
ATOM 695 C C . ILE A 1 86 ? -15.449 4.493 0.810 1.00 90.25 86 ILE A C 1
ATOM 697 O O . ILE A 1 86 ? -14.761 5.360 0.262 1.00 90.25 86 ILE A O 1
ATOM 701 N N . TYR A 1 87 ? -15.272 3.193 0.588 1.00 91.75 87 TYR A N 1
ATOM 702 C CA . TYR A 1 87 ? -14.420 2.687 -0.478 1.00 91.75 87 TYR A CA 1
ATOM 703 C C . TYR A 1 87 ? -15.266 2.018 -1.553 1.00 91.75 87 TYR A C 1
ATOM 705 O O . TYR A 1 87 ? -15.921 1.014 -1.305 1.00 91.75 87 TYR A O 1
ATOM 713 N N . GLU A 1 88 ? -15.186 2.571 -2.759 1.00 90.38 88 GLU A N 1
ATOM 714 C CA . GLU A 1 88 ? -15.688 1.939 -3.970 1.00 90.38 88 GLU A CA 1
ATOM 715 C C . GLU A 1 88 ? -14.491 1.381 -4.754 1.00 90.38 88 GLU A C 1
ATOM 717 O O . GLU A 1 88 ? -13.596 2.152 -5.132 1.00 90.38 88 GLU A O 1
ATOM 722 N N . PRO A 1 89 ? -14.403 0.055 -4.953 1.00 89.75 89 PRO A N 1
ATOM 723 C CA . PRO A 1 89 ? -13.353 -0.526 -5.772 1.00 89.75 89 PRO A CA 1
ATOM 724 C C . PRO A 1 89 ? -13.523 -0.105 -7.233 1.00 89.75 89 PRO A C 1
ATOM 726 O O . PRO A 1 89 ? -14.616 -0.141 -7.794 1.00 89.75 89 PRO A O 1
ATOM 729 N N . GLU A 1 90 ? -12.416 0.263 -7.881 1.00 91.94 90 GLU A N 1
ATOM 730 C CA . GLU A 1 90 ? -12.385 0.629 -9.303 1.00 91.94 90 GLU A CA 1
ATOM 731 C C . GLU A 1 90 ? -12.405 -0.629 -10.190 1.00 91.94 90 GLU A C 1
ATOM 733 O O . GLU A 1 90 ? -11.608 -0.786 -11.112 1.00 91.94 90 GLU A O 1
ATOM 738 N N . THR A 1 91 ? -13.318 -1.555 -9.898 1.00 92.56 91 THR A N 1
ATOM 739 C CA . THR A 1 91 ? -13.345 -2.921 -10.430 1.00 92.56 91 THR A CA 1
ATOM 740 C C . THR A 1 91 ? -13.249 -2.963 -11.953 1.00 92.56 91 THR A C 1
ATOM 742 O O . THR A 1 91 ? -12.520 -3.781 -12.506 1.00 92.56 91 THR A O 1
ATOM 745 N N . LEU A 1 92 ? -13.931 -2.051 -12.653 1.00 92.88 92 LEU A N 1
ATOM 746 C CA . LEU A 1 92 ? -13.870 -1.972 -14.115 1.00 92.88 92 LEU A CA 1
ATOM 747 C C . LEU A 1 92 ? -12.495 -1.528 -14.628 1.00 92.88 92 LEU A C 1
ATOM 749 O O . LEU A 1 92 ? -12.009 -2.084 -15.608 1.00 92.88 92 LEU A O 1
ATOM 753 N N . ALA A 1 93 ? -11.853 -0.568 -13.959 1.00 92.56 93 ALA A N 1
ATOM 754 C CA . ALA A 1 93 ? -10.527 -0.085 -14.342 1.00 92.56 93 ALA A CA 1
ATOM 755 C C . ALA A 1 93 ? -9.445 -1.154 -14.127 1.00 92.56 93 ALA A C 1
ATOM 757 O O . ALA A 1 93 ? -8.486 -1.218 -14.892 1.00 92.56 93 ALA A O 1
ATOM 758 N N . PHE A 1 94 ? -9.629 -2.023 -13.130 1.00 89.00 94 PHE A N 1
ATOM 759 C CA . PHE A 1 94 ? -8.731 -3.146 -12.861 1.00 89.00 94 PHE A CA 1
ATOM 760 C C . PHE A 1 94 ? -8.979 -4.375 -13.747 1.00 89.00 94 PHE A C 1
ATOM 762 O O . PHE A 1 94 ? -8.179 -5.301 -13.706 1.00 89.00 94 PHE A O 1
ATOM 769 N N . GLY A 1 95 ? -10.021 -4.387 -14.588 1.00 93.44 95 GLY A N 1
ATOM 770 C CA . GLY A 1 95 ? -10.300 -5.499 -15.508 1.00 93.44 95 GLY A CA 1
ATOM 771 C C . GLY A 1 95 ? -11.352 -6.500 -15.014 1.00 93.44 95 GLY A C 1
ATOM 772 O O . GLY A 1 95 ? -11.420 -7.619 -15.517 1.00 93.44 95 GLY A O 1
ATOM 773 N N . GLY A 1 96 ? -12.191 -6.102 -14.057 1.00 94.69 96 GLY A N 1
ATOM 774 C CA . GLY A 1 96 ? -13.308 -6.887 -13.532 1.00 94.69 96 GLY A CA 1
ATOM 775 C C . GLY A 1 96 ? -13.056 -7.463 -12.132 1.00 94.69 96 GLY A C 1
ATOM 776 O O . GLY A 1 96 ? -11.963 -7.307 -11.587 1.00 94.69 96 GLY A O 1
ATOM 777 N N . PRO A 1 97 ? -14.059 -8.138 -11.535 1.00 93.00 97 PRO A N 1
ATOM 778 C CA . PRO A 1 97 ? -14.004 -8.605 -10.144 1.00 93.00 97 PRO A CA 1
ATOM 779 C C . PRO A 1 97 ? -12.784 -9.480 -9.835 1.00 93.00 97 PRO A C 1
ATOM 781 O O . PRO A 1 97 ? -12.029 -9.175 -8.924 1.00 93.00 97 PRO A O 1
ATOM 784 N N . ALA A 1 98 ? -12.502 -10.479 -10.676 1.00 92.19 98 ALA A N 1
ATOM 785 C CA . ALA A 1 98 ? -11.363 -11.376 -10.467 1.00 92.19 98 ALA A CA 1
ATOM 786 C C . ALA A 1 98 ? -10.006 -10.646 -10.479 1.00 92.19 98 ALA A C 1
ATOM 788 O O . ALA A 1 98 ? -9.085 -11.018 -9.757 1.00 92.19 98 ALA A O 1
ATOM 789 N N . ALA A 1 99 ? -9.867 -9.605 -11.303 1.00 91.62 99 ALA A N 1
ATOM 790 C CA . ALA A 1 99 ? -8.649 -8.807 -11.337 1.00 91.62 99 ALA A CA 1
ATOM 791 C C . ALA A 1 99 ? -8.555 -7.858 -10.130 1.00 91.62 99 ALA A C 1
ATOM 793 O O . ALA A 1 99 ? -7.457 -7.607 -9.635 1.00 91.62 99 ALA A O 1
ATOM 794 N N . MET A 1 100 ? -9.696 -7.387 -9.616 1.00 93.62 100 MET A N 1
ATOM 795 C CA . MET A 1 100 ? -9.763 -6.609 -8.380 1.00 93.62 100 MET A CA 1
ATOM 796 C C . MET A 1 100 ? -9.349 -7.449 -7.163 1.00 93.62 100 MET A C 1
ATOM 798 O O . MET A 1 100 ? -8.544 -6.972 -6.369 1.00 93.62 100 MET A O 1
ATOM 802 N N . ASP A 1 101 ? -9.781 -8.710 -7.070 1.00 91.88 101 ASP A N 1
ATOM 803 C CA . ASP A 1 101 ? -9.372 -9.632 -5.995 1.00 91.88 101 ASP A CA 1
ATOM 804 C C . ASP A 1 101 ? -7.849 -9.847 -5.981 1.00 91.88 101 ASP A C 1
ATOM 806 O O . ASP A 1 101 ? -7.190 -9.803 -4.935 1.00 91.88 101 ASP A O 1
ATOM 810 N N . ILE A 1 102 ? -7.259 -10.029 -7.171 1.00 92.31 102 ILE A N 1
ATOM 811 C CA . ILE A 1 102 ? -5.803 -10.129 -7.344 1.00 92.31 102 ILE A CA 1
ATOM 812 C C . ILE A 1 102 ? -5.128 -8.820 -6.917 1.00 92.31 102 ILE A C 1
ATOM 814 O O . ILE A 1 102 ? -4.115 -8.852 -6.216 1.00 92.31 102 ILE A O 1
ATOM 818 N N . ALA A 1 103 ? -5.684 -7.671 -7.307 1.00 92.56 103 ALA A N 1
ATOM 819 C CA . ALA A 1 103 ? -5.148 -6.367 -6.937 1.00 92.56 103 ALA A CA 1
ATOM 820 C C . ALA A 1 103 ? -5.208 -6.130 -5.420 1.00 92.56 103 ALA A C 1
ATOM 822 O O . ALA A 1 103 ? -4.215 -5.698 -4.844 1.00 92.56 103 ALA A O 1
ATOM 823 N N . HIS A 1 104 ? -6.311 -6.465 -4.746 1.00 94.19 104 HIS A N 1
ATOM 824 C CA . HIS A 1 104 ? -6.422 -6.374 -3.285 1.00 94.19 104 HIS A CA 1
ATOM 825 C C . HIS A 1 104 ? -5.422 -7.279 -2.575 1.00 94.19 104 HIS A C 1
ATOM 827 O O . HIS A 1 104 ? -4.750 -6.831 -1.646 1.00 94.19 104 HIS A O 1
ATOM 833 N N . SER A 1 105 ? -5.261 -8.511 -3.059 1.00 93.25 105 SER A N 1
ATOM 834 C CA . SER A 1 105 ? -4.260 -9.440 -2.532 1.00 93.25 105 SER A CA 1
ATOM 835 C C . SER A 1 105 ? -2.842 -8.875 -2.674 1.00 93.25 105 SER A C 1
ATOM 837 O O . SER A 1 105 ? -2.049 -8.907 -1.731 1.00 93.25 105 SER A O 1
ATOM 839 N N . LEU A 1 106 ? -2.524 -8.292 -3.835 1.00 92.31 106 LEU A N 1
ATOM 840 C CA . LEU A 1 106 ? -1.245 -7.622 -4.062 1.00 92.31 106 LEU A CA 1
ATOM 841 C C . LEU A 1 106 ? -1.071 -6.420 -3.125 1.00 92.31 106 LEU A C 1
ATOM 843 O O . LEU A 1 106 ? -0.036 -6.306 -2.475 1.00 92.31 106 LEU A O 1
ATOM 847 N N . PHE A 1 107 ? -2.083 -5.558 -2.997 1.00 94.75 107 PHE A N 1
ATOM 848 C CA . PHE A 1 107 ? -2.033 -4.382 -2.124 1.00 94.75 107 PHE A CA 1
ATOM 849 C C . PHE A 1 107 ? -1.813 -4.755 -0.662 1.00 94.75 107 PHE A C 1
ATOM 851 O O . PHE A 1 107 ? -1.093 -4.042 0.043 1.00 94.75 107 PHE A O 1
ATOM 858 N N . HIS A 1 108 ? -2.393 -5.865 -0.208 1.00 95.38 108 HIS A N 1
ATOM 859 C CA . HIS A 1 108 ? -2.166 -6.389 1.131 1.00 95.38 108 HIS A CA 1
ATOM 860 C C . HIS A 1 108 ? -0.703 -6.771 1.347 1.00 95.38 108 HIS A C 1
ATOM 862 O O . HIS A 1 108 ? -0.048 -6.268 2.265 1.00 95.38 108 HIS A O 1
ATOM 868 N N . HIS A 1 109 ? -0.151 -7.610 0.470 1.00 92.94 109 HIS A N 1
ATOM 869 C CA . HIS A 1 109 ? 1.238 -8.043 0.590 1.00 92.94 109 HIS A CA 1
ATOM 870 C C . HIS A 1 109 ? 2.231 -6.888 0.437 1.00 92.94 109 HIS A C 1
ATOM 872 O O . HIS A 1 109 ? 3.171 -6.786 1.231 1.00 92.94 109 HIS A O 1
ATOM 878 N N . ASP A 1 110 ? 1.989 -5.978 -0.505 1.00 91.62 110 ASP A N 1
ATOM 879 C CA . ASP A 1 110 ? 2.821 -4.794 -0.703 1.00 91.62 110 ASP A CA 1
ATOM 880 C C . ASP A 1 110 ? 2.761 -3.862 0.508 1.00 91.62 110 ASP A C 1
ATOM 882 O O . ASP A 1 110 ? 3.798 -3.361 0.942 1.00 91.62 110 ASP A O 1
ATOM 886 N N . SER A 1 111 ? 1.585 -3.676 1.116 1.00 94.75 111 SER A N 1
ATOM 887 C CA . SER A 1 111 ? 1.428 -2.858 2.325 1.00 94.75 111 SER A CA 1
ATOM 888 C C . SER A 1 111 ? 2.271 -3.387 3.481 1.00 94.75 111 SER A C 1
ATOM 890 O O . SER A 1 111 ? 3.009 -2.622 4.109 1.00 94.75 111 SER A O 1
ATOM 892 N N . ARG A 1 112 ? 2.213 -4.703 3.722 1.00 92.88 112 ARG A N 1
ATOM 893 C CA . ARG A 1 112 ? 3.027 -5.378 4.741 1.00 92.88 112 ARG A CA 1
ATOM 894 C C . ARG A 1 112 ? 4.514 -5.233 4.449 1.00 92.88 112 ARG A C 1
ATOM 896 O O . ARG A 1 112 ? 5.289 -4.899 5.342 1.00 92.88 112 ARG A O 1
ATOM 903 N N . HIS A 1 113 ? 4.920 -5.473 3.202 1.00 89.12 113 HIS A N 1
ATOM 904 C CA . HIS A 1 113 ? 6.324 -5.403 2.817 1.00 89.12 113 HIS A CA 1
ATOM 905 C C . HIS A 1 113 ? 6.874 -3.979 2.932 1.00 89.12 113 HIS A C 1
ATOM 907 O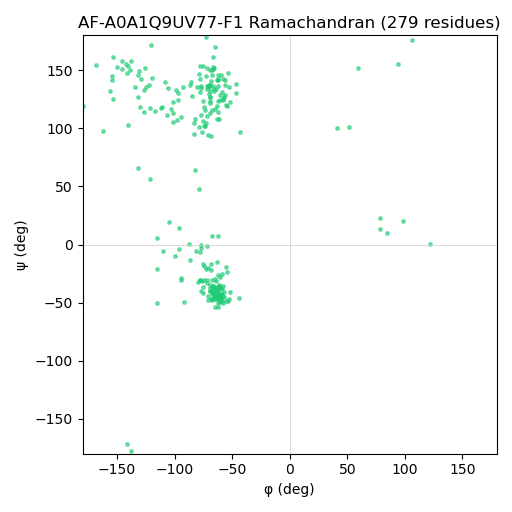 O . HIS A 1 113 ? 7.964 -3.795 3.470 1.00 89.12 113 HIS A O 1
ATOM 913 N N . CYS A 1 114 ? 6.122 -2.970 2.485 1.00 89.56 114 CYS A N 1
ATOM 914 C CA . CYS A 1 114 ? 6.519 -1.568 2.596 1.00 89.56 114 CYS A CA 1
ATOM 915 C C . CYS A 1 114 ? 6.750 -1.168 4.056 1.00 89.56 114 CYS A C 1
ATOM 917 O O . CYS A 1 114 ? 7.815 -0.645 4.372 1.00 89.56 114 CYS A O 1
ATOM 919 N N . LEU A 1 115 ? 5.815 -1.482 4.957 1.00 92.25 115 LEU A N 1
ATOM 920 C CA . LEU A 1 115 ? 5.940 -1.118 6.372 1.00 92.25 115 LEU A CA 1
ATOM 921 C C . LEU A 1 115 ? 7.008 -1.937 7.109 1.00 92.25 115 LEU A C 1
ATOM 923 O O . LEU A 1 115 ? 7.717 -1.397 7.954 1.00 92.25 115 LEU A O 1
ATOM 927 N N . ALA A 1 116 ? 7.227 -3.204 6.744 1.00 89.75 116 ALA A N 1
ATOM 928 C CA . ALA A 1 116 ? 8.306 -4.007 7.323 1.00 89.75 116 ALA A CA 1
ATOM 929 C C . ALA A 1 116 ? 9.704 -3.405 7.071 1.00 89.75 116 ALA A C 1
ATOM 931 O O . ALA A 1 116 ? 10.613 -3.586 7.883 1.00 89.75 116 ALA A O 1
ATOM 932 N N . ARG A 1 117 ? 9.889 -2.659 5.974 1.00 86.69 117 ARG A N 1
ATOM 933 C CA . ARG A 1 117 ? 11.156 -1.969 5.671 1.00 86.69 117 ARG A CA 1
ATOM 934 C C . ARG A 1 117 ? 11.436 -0.783 6.591 1.00 86.69 117 ARG A C 1
ATOM 936 O O . ARG A 1 117 ? 12.590 -0.378 6.694 1.00 86.69 117 ARG A O 1
ATOM 943 N N . ALA A 1 118 ? 10.416 -0.234 7.249 1.00 87.12 118 ALA A N 1
ATOM 944 C CA . ALA A 1 118 ? 10.580 0.864 8.198 1.00 87.12 118 ALA A CA 1
ATOM 945 C C . ALA A 1 118 ? 11.186 0.404 9.535 1.00 87.12 118 ALA A C 1
ATOM 947 O O . ALA A 1 118 ? 11.709 1.219 10.292 1.00 87.12 118 ALA A O 1
ATOM 948 N N . THR A 1 119 ? 11.128 -0.899 9.828 1.00 86.06 119 THR A N 1
ATOM 949 C CA . THR A 1 119 ? 11.642 -1.491 11.075 1.00 86.06 119 THR A CA 1
ATOM 950 C C . THR A 1 119 ? 12.800 -2.456 10.851 1.00 86.06 119 THR A C 1
ATOM 952 O O . THR A 1 119 ? 13.568 -2.707 11.779 1.00 86.06 119 THR A O 1
ATOM 955 N N . LYS A 1 120 ? 12.963 -2.996 9.636 1.00 83.81 120 LYS A N 1
ATOM 956 C CA . LYS A 1 120 ? 14.008 -3.974 9.310 1.00 83.81 120 LYS A CA 1
ATOM 957 C C . LYS A 1 120 ? 14.870 -3.507 8.135 1.00 83.81 120 LYS A C 1
ATOM 959 O O . LYS A 1 120 ? 14.323 -3.091 7.111 1.00 83.81 120 LYS A O 1
ATOM 964 N N . PRO A 1 121 ? 16.207 -3.643 8.220 1.00 78.19 121 PRO A N 1
ATOM 965 C CA . PRO A 1 121 ? 17.085 -3.391 7.086 1.00 78.19 121 PRO A CA 1
ATOM 966 C C . PRO A 1 121 ? 16.705 -4.279 5.897 1.00 78.19 121 PRO A C 1
ATOM 968 O O . PRO A 1 121 ? 16.614 -5.501 6.021 1.00 78.19 121 PRO A O 1
ATOM 971 N N . ALA A 1 122 ? 16.496 -3.667 4.733 1.00 79.75 122 ALA A N 1
ATOM 972 C CA . ALA A 1 122 ? 16.266 -4.397 3.494 1.00 79.75 122 ALA A CA 1
ATOM 973 C C . ALA A 1 122 ? 17.604 -4.756 2.832 1.00 79.75 122 ALA A C 1
ATOM 975 O O . ALA A 1 122 ? 18.513 -3.929 2.775 1.00 79.75 122 ALA A O 1
ATOM 976 N N . ALA A 1 123 ? 17.705 -5.965 2.270 1.00 82.38 123 ALA A N 1
ATOM 977 C CA . ALA A 1 123 ? 18.890 -6.400 1.521 1.00 82.38 123 ALA A CA 1
ATOM 978 C C . ALA A 1 123 ? 19.160 -5.538 0.271 1.00 82.38 123 ALA A C 1
ATOM 980 O O . ALA A 1 123 ? 20.296 -5.431 -0.183 1.00 82.38 123 ALA A O 1
ATOM 981 N N . LEU A 1 124 ? 18.110 -4.918 -0.279 1.00 85.44 124 LEU A N 1
ATOM 982 C CA . LEU A 1 124 ? 18.181 -3.958 -1.375 1.00 85.44 124 LEU A CA 1
ATOM 983 C C . LEU A 1 124 ? 17.624 -2.604 -0.937 1.00 85.44 124 LEU A C 1
ATOM 985 O O . LEU A 1 124 ? 16.602 -2.524 -0.248 1.00 85.44 124 LEU A O 1
ATOM 989 N N . GLY A 1 125 ? 18.243 -1.527 -1.420 1.00 86.94 125 GLY A N 1
ATOM 990 C CA . GLY A 1 125 ? 17.695 -0.180 -1.303 1.00 86.94 125 GLY A CA 1
ATOM 991 C C . GLY A 1 125 ? 16.390 -0.015 -2.091 1.00 86.94 125 GLY A C 1
ATOM 992 O O . GLY A 1 125 ? 15.952 -0.896 -2.841 1.00 86.94 125 GLY A O 1
ATOM 993 N N . GLN A 1 126 ? 15.701 1.108 -1.883 1.00 85.69 126 GLN A N 1
ATOM 994 C CA . GLN A 1 126 ? 14.399 1.374 -2.511 1.00 85.69 126 GLN A CA 1
ATOM 995 C C . GLN A 1 126 ? 14.497 1.451 -4.043 1.00 85.69 126 GLN A C 1
ATOM 997 O O . GLN A 1 126 ? 13.607 0.974 -4.750 1.00 85.69 126 GLN A O 1
ATOM 1002 N N . ARG A 1 127 ? 15.590 2.023 -4.562 1.00 88.56 127 ARG A N 1
ATOM 1003 C CA . ARG A 1 127 ? 15.819 2.176 -6.006 1.00 88.56 127 ARG A CA 1
ATOM 1004 C C . ARG A 1 127 ? 16.050 0.820 -6.662 1.00 88.56 127 ARG A C 1
ATOM 1006 O O . ARG A 1 127 ? 15.401 0.498 -7.650 1.00 88.56 127 ARG A O 1
ATOM 1013 N N . GLU A 1 128 ? 16.906 0.005 -6.060 1.00 91.44 128 GLU A N 1
ATOM 1014 C CA . GLU A 1 128 ? 17.238 -1.336 -6.533 1.00 91.44 128 GLU A CA 1
ATOM 1015 C C . GLU A 1 128 ? 16.011 -2.251 -6.486 1.00 91.44 128 GLU A C 1
ATOM 1017 O O . GLU A 1 128 ? 15.750 -2.984 -7.440 1.00 91.44 128 GLU A O 1
ATOM 1022 N N . THR A 1 129 ? 15.214 -2.152 -5.413 1.00 89.56 129 THR A N 1
ATOM 1023 C CA . THR A 1 129 ? 13.945 -2.889 -5.286 1.00 89.56 129 THR A CA 1
ATOM 1024 C C . THR A 1 129 ? 12.974 -2.495 -6.395 1.00 89.56 129 THR A C 1
ATOM 1026 O O . THR A 1 129 ? 12.400 -3.367 -7.035 1.00 89.56 129 THR A O 1
ATOM 1029 N N . THR A 1 130 ? 12.815 -1.192 -6.651 1.00 90.12 130 THR A N 1
ATOM 1030 C CA . THR A 1 130 ? 11.932 -0.683 -7.712 1.00 90.12 130 THR A CA 1
ATOM 1031 C C . 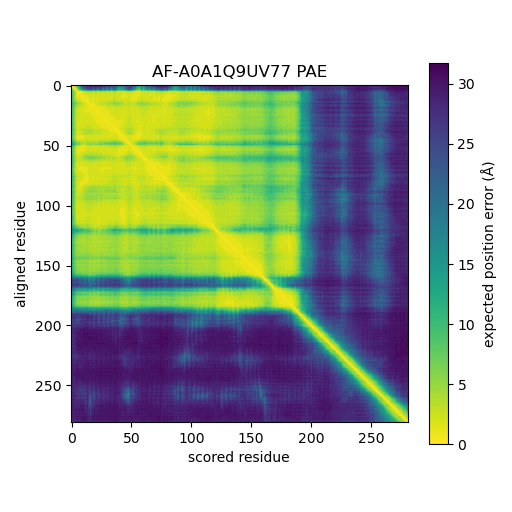THR A 1 130 ? 12.343 -1.239 -9.076 1.00 90.12 130 THR A C 1
ATOM 1033 O O . THR A 1 130 ? 11.509 -1.806 -9.777 1.00 90.12 130 THR A O 1
ATOM 1036 N N . VAL A 1 131 ? 13.626 -1.147 -9.443 1.00 92.38 131 VAL A N 1
ATOM 1037 C CA . VAL A 1 131 ? 14.120 -1.667 -10.733 1.00 92.38 131 VAL A CA 1
ATOM 1038 C C . VAL A 1 131 ? 13.859 -3.169 -10.853 1.00 92.38 131 VAL A C 1
ATOM 1040 O O . VAL A 1 131 ? 13.347 -3.618 -11.879 1.00 92.38 131 VAL A O 1
ATOM 1043 N N . LEU A 1 132 ? 14.163 -3.948 -9.811 1.00 93.00 132 LEU A N 1
ATOM 1044 C CA . LEU A 1 132 ? 13.943 -5.395 -9.801 1.00 93.00 132 LEU A CA 1
ATOM 1045 C C . LEU A 1 132 ? 12.454 -5.762 -9.926 1.00 93.00 132 LEU A C 1
ATOM 1047 O O . LEU A 1 132 ? 12.106 -6.646 -10.714 1.00 93.00 132 LEU A O 1
ATOM 1051 N N . LEU A 1 133 ? 11.582 -5.086 -9.169 1.00 90.56 133 LEU A N 1
ATOM 1052 C CA . LEU A 1 133 ? 10.142 -5.344 -9.132 1.00 90.56 133 LEU A CA 1
ATOM 1053 C C . LEU A 1 133 ? 9.491 -5.037 -10.482 1.00 90.56 133 LEU A C 1
ATOM 1055 O O . LEU A 1 133 ? 8.874 -5.921 -11.072 1.00 90.56 133 LEU A O 1
ATOM 1059 N N . PHE A 1 134 ? 9.699 -3.829 -11.012 1.00 92.31 134 PHE A N 1
ATOM 1060 C CA . PHE A 1 134 ? 9.129 -3.434 -12.301 1.00 92.31 134 PHE A CA 1
ATOM 1061 C C . PHE A 1 134 ? 9.661 -4.304 -13.437 1.00 92.31 134 PHE A C 1
ATOM 1063 O O . PHE A 1 134 ? 8.878 -4.777 -14.251 1.00 92.31 134 PHE A O 1
ATOM 1070 N N . SER A 1 135 ? 10.959 -4.618 -13.459 1.00 94.00 135 SER A N 1
ATOM 1071 C CA . SER A 1 135 ? 11.499 -5.525 -14.483 1.00 94.00 135 SER A CA 1
ATOM 1072 C C . SER A 1 135 ? 10.870 -6.918 -14.401 1.00 94.00 135 SER A C 1
ATOM 1074 O O . SER A 1 135 ? 10.618 -7.549 -15.422 1.00 94.00 135 SER A O 1
ATOM 1076 N N . SER A 1 136 ? 10.573 -7.403 -13.191 1.00 93.06 136 SER A N 1
ATOM 1077 C CA . SER A 1 136 ? 9.874 -8.679 -13.009 1.00 93.06 136 SER A CA 1
ATOM 1078 C C . SER A 1 136 ? 8.430 -8.623 -13.498 1.00 93.06 136 SER A C 1
ATOM 1080 O O . SER A 1 136 ? 8.008 -9.542 -14.192 1.00 93.06 136 SER A O 1
ATOM 1082 N N . MET A 1 137 ? 7.705 -7.541 -13.205 1.00 91.06 137 MET A N 1
ATOM 1083 C CA . MET A 1 137 ? 6.335 -7.332 -13.685 1.00 91.06 137 MET A CA 1
ATOM 1084 C C . MET A 1 137 ? 6.271 -7.231 -15.211 1.00 91.06 137 MET A C 1
ATOM 1086 O O . MET A 1 137 ? 5.423 -7.872 -15.822 1.00 91.06 137 MET A O 1
ATOM 1090 N N . LEU A 1 138 ? 7.190 -6.493 -15.841 1.00 94.00 138 LEU A N 1
ATOM 1091 C CA . LEU A 1 138 ? 7.224 -6.354 -17.299 1.00 94.00 138 LEU A CA 1
ATOM 1092 C C . LEU A 1 138 ? 7.505 -7.699 -17.985 1.00 94.00 138 LEU A C 1
ATOM 1094 O O . LEU A 1 138 ? 6.816 -8.056 -18.937 1.00 94.00 138 LEU A O 1
ATOM 1098 N N . ARG A 1 139 ? 8.445 -8.497 -17.457 1.00 93.06 139 ARG A N 1
ATOM 1099 C CA . ARG A 1 139 ? 8.684 -9.864 -17.953 1.00 93.06 139 ARG A CA 1
ATOM 1100 C C . ARG A 1 139 ? 7.482 -10.782 -17.735 1.00 93.06 139 ARG A C 1
ATOM 1102 O O . ARG A 1 139 ? 7.159 -11.567 -18.618 1.00 93.06 139 ARG A O 1
ATOM 1109 N N . ALA A 1 140 ? 6.819 -10.693 -16.581 1.00 90.25 140 ALA A N 1
ATOM 1110 C CA . ALA A 1 140 ? 5.616 -11.476 -16.290 1.00 90.25 140 ALA A CA 1
ATOM 1111 C C . ALA A 1 140 ? 4.437 -11.097 -17.206 1.00 90.25 140 ALA A C 1
ATOM 1113 O O . ALA A 1 140 ? 3.622 -11.953 -17.535 1.00 90.25 140 ALA A O 1
ATOM 1114 N N . ALA A 1 141 ? 4.387 -9.844 -17.664 1.00 90.75 141 ALA A N 1
ATOM 1115 C CA . ALA A 1 141 ? 3.450 -9.369 -18.679 1.00 90.75 141 ALA A CA 1
ATOM 1116 C C . ALA A 1 141 ? 3.835 -9.778 -20.117 1.00 90.75 141 ALA A C 1
ATOM 1118 O O . ALA A 1 141 ? 3.109 -9.458 -21.054 1.00 90.75 141 ALA A O 1
ATOM 1119 N N . GLY A 1 142 ? 4.947 -10.499 -20.302 1.00 93.25 142 GLY A N 1
ATOM 1120 C CA . GLY A 1 142 ? 5.382 -11.022 -21.597 1.00 93.25 142 GLY A CA 1
ATOM 1121 C C . GLY A 1 142 ? 6.187 -10.045 -22.452 1.00 93.25 142 GLY A C 1
ATOM 1122 O O . GLY A 1 142 ? 6.443 -10.368 -23.607 1.00 93.25 142 GLY A O 1
ATOM 1123 N N . LEU A 1 143 ? 6.600 -8.893 -21.907 1.00 95.62 143 LEU A N 1
ATOM 1124 C CA . LEU A 1 143 ? 7.369 -7.908 -22.669 1.00 95.62 143 LEU A CA 1
ATOM 1125 C C . LEU A 1 143 ? 8.794 -8.398 -22.916 1.00 95.62 143 LEU A C 1
ATOM 1127 O O . LEU A 1 143 ? 9.497 -8.826 -21.988 1.00 95.62 143 LEU A O 1
ATOM 1131 N N . ASP A 1 144 ? 9.253 -8.262 -24.155 1.00 94.31 144 ASP A N 1
ATOM 1132 C CA . ASP A 1 144 ? 10.631 -8.556 -24.518 1.00 94.31 144 ASP A CA 1
ATOM 1133 C C . ASP A 1 144 ? 11.618 -7.489 -23.999 1.00 94.31 144 ASP A C 1
ATOM 1135 O O . ASP A 1 144 ? 11.262 -6.524 -23.316 1.00 94.31 144 ASP A O 1
ATOM 1139 N N . TRP A 1 145 ? 12.911 -7.694 -24.262 1.00 93.12 145 TRP A N 1
ATOM 1140 C CA . TRP A 1 145 ? 13.966 -6.795 -23.790 1.00 93.12 145 TRP A CA 1
ATOM 1141 C C . TRP A 1 145 ? 13.849 -5.366 -24.348 1.00 93.12 145 TRP A C 1
ATOM 1143 O O . TRP A 1 145 ? 14.141 -4.404 -23.636 1.00 93.12 145 TRP A O 1
ATOM 1153 N N . PHE A 1 146 ? 13.432 -5.216 -25.605 1.00 94.62 146 PHE A N 1
ATOM 1154 C CA . PHE A 1 146 ? 13.288 -3.917 -26.256 1.00 94.62 146 PHE A CA 1
ATOM 1155 C C . PHE A 1 146 ? 12.017 -3.206 -25.795 1.00 94.62 146 PHE A C 1
ATOM 1157 O O . PHE A 1 146 ? 12.068 -2.013 -25.508 1.00 94.62 146 PHE A O 1
ATOM 1164 N N . GLU A 1 147 ? 10.914 -3.935 -25.631 1.00 96.44 147 GLU A N 1
ATOM 1165 C CA . GLU A 1 147 ? 9.662 -3.399 -25.083 1.00 96.44 147 GLU A CA 1
ATOM 1166 C C . GLU A 1 147 ? 9.832 -2.932 -23.632 1.00 96.44 147 GLU A C 1
ATOM 1168 O O . GLU A 1 147 ? 9.344 -1.870 -23.246 1.00 96.44 147 GLU A O 1
ATOM 1173 N N . GLN A 1 148 ? 10.595 -3.675 -22.826 1.00 95.38 148 GLN A N 1
ATOM 1174 C CA . GLN A 1 148 ? 11.008 -3.215 -21.499 1.00 95.38 148 GLN A CA 1
ATOM 1175 C C . GLN A 1 148 ? 11.823 -1.921 -21.580 1.00 95.38 148 GLN A C 1
ATOM 1177 O O . GLN A 1 148 ? 11.591 -1.002 -20.794 1.00 95.38 148 GLN A O 1
ATOM 1182 N N . GLY A 1 149 ? 12.762 -1.838 -22.527 1.00 93.44 149 GLY A N 1
ATOM 1183 C CA . GLY A 1 149 ? 13.541 -0.628 -22.791 1.00 93.44 149 GLY A CA 1
ATOM 1184 C C . GLY A 1 149 ? 12.663 0.582 -23.117 1.00 93.44 149 GLY A C 1
ATOM 1185 O O . GLY A 1 149 ? 12.861 1.640 -22.526 1.00 93.44 149 GLY A O 1
ATOM 1186 N N . ASP A 1 150 ? 11.656 0.412 -23.977 1.00 95.56 150 ASP A N 1
ATOM 1187 C CA . ASP A 1 150 ? 10.694 1.462 -24.345 1.00 95.56 150 ASP A CA 1
ATOM 1188 C C . ASP A 1 150 ? 9.869 1.951 -23.141 1.00 95.56 150 ASP A C 1
ATOM 1190 O O . ASP A 1 150 ? 9.654 3.152 -22.966 1.00 95.56 150 ASP A O 1
ATOM 1194 N N . VAL A 1 151 ? 9.462 1.048 -22.240 1.00 95.44 151 VAL A N 1
ATOM 1195 C CA . VAL A 1 151 ? 8.798 1.442 -20.986 1.00 95.44 151 VAL A CA 1
ATOM 1196 C C . VAL A 1 151 ? 9.714 2.317 -20.129 1.00 95.44 151 VAL A C 1
ATOM 1198 O O . VAL A 1 151 ? 9.280 3.359 -19.633 1.00 95.44 151 VAL A O 1
ATOM 1201 N N . TRP A 1 152 ? 10.979 1.927 -19.958 1.00 91.75 152 TRP A N 1
ATOM 1202 C CA . TRP A 1 152 ? 11.934 2.713 -19.176 1.00 91.75 152 TRP A CA 1
ATOM 1203 C C . TRP A 1 152 ? 12.270 4.059 -19.830 1.00 91.75 152 TRP A C 1
ATOM 1205 O O . TRP A 1 152 ? 12.392 5.051 -19.110 1.00 91.75 152 TRP A O 1
ATOM 1215 N N . ASP A 1 153 ? 12.345 4.120 -21.160 1.00 92.75 153 ASP A N 1
ATOM 1216 C CA . ASP A 1 153 ? 12.534 5.367 -21.910 1.00 92.75 153 ASP A CA 1
ATOM 1217 C C . ASP A 1 153 ? 11.366 6.339 -21.680 1.00 92.75 153 ASP A C 1
ATOM 1219 O O . ASP A 1 153 ? 11.566 7.491 -21.285 1.00 92.75 153 ASP A O 1
ATOM 1223 N N . LYS A 1 154 ? 10.123 5.847 -21.766 1.00 94.69 154 LYS A N 1
ATOM 1224 C CA . LYS A 1 154 ? 8.919 6.631 -21.438 1.00 94.69 154 LYS A CA 1
ATOM 1225 C C . LYS A 1 154 ? 8.920 7.121 -19.992 1.00 94.69 154 LYS A C 1
ATOM 1227 O O . LYS A 1 154 ? 8.569 8.273 -19.733 1.00 94.69 154 LYS A O 1
ATOM 1232 N N . VAL A 1 155 ? 9.321 6.278 -19.038 1.00 91.62 155 VAL A N 1
ATOM 1233 C CA . VAL A 1 155 ? 9.446 6.678 -17.626 1.00 91.62 155 VAL A CA 1
ATOM 1234 C C . VAL A 1 155 ? 10.480 7.793 -17.465 1.00 91.62 155 VAL A C 1
ATOM 1236 O O . VAL A 1 155 ? 10.204 8.763 -16.758 1.00 91.62 155 VAL A O 1
ATOM 1239 N N . ALA A 1 156 ? 11.636 7.688 -18.126 1.00 89.31 156 ALA A N 1
ATOM 1240 C CA . ALA A 1 156 ? 12.678 8.711 -18.091 1.00 89.31 156 ALA A CA 1
ATOM 1241 C C . ALA A 1 156 ? 12.201 10.036 -18.712 1.00 89.31 156 ALA A C 1
ATOM 1243 O O . ALA A 1 156 ? 12.410 11.097 -18.124 1.00 89.31 156 ALA A O 1
ATOM 1244 N N . ALA A 1 157 ? 11.483 9.979 -19.837 1.00 91.19 157 ALA A N 1
ATOM 1245 C CA . ALA A 1 157 ? 10.901 11.152 -20.489 1.00 91.19 157 ALA A CA 1
ATOM 1246 C C . ALA A 1 157 ? 9.844 11.852 -19.614 1.00 91.19 157 ALA A C 1
ATOM 1248 O O . ALA A 1 157 ? 9.797 13.081 -19.552 1.00 91.19 157 ALA A O 1
ATOM 1249 N N . LEU A 1 158 ? 9.016 11.083 -18.898 1.00 92.75 158 LEU A N 1
ATOM 1250 C CA . LEU A 1 158 ? 8.010 11.614 -17.969 1.00 92.75 158 LEU A CA 1
ATOM 1251 C C . LEU A 1 158 ? 8.610 12.116 -16.647 1.00 92.75 158 LEU A C 1
ATOM 1253 O O . LEU A 1 158 ? 7.941 12.839 -15.906 1.00 92.75 158 LEU A O 1
ATOM 1257 N N . ARG A 1 159 ? 9.845 11.722 -16.323 1.00 85.94 159 ARG A N 1
ATOM 1258 C CA . ARG A 1 159 ? 10.532 12.062 -15.069 1.00 85.94 159 ARG A CA 1
ATOM 1259 C C . ARG A 1 159 ? 11.954 12.560 -15.339 1.00 85.94 159 ARG A C 1
ATOM 1261 O O . ARG A 1 159 ? 12.915 11.904 -14.927 1.00 85.94 159 ARG A O 1
ATOM 1268 N N . PRO A 1 160 ? 12.107 13.723 -15.998 1.00 82.06 160 PRO A N 1
ATOM 1269 C CA . PRO A 1 160 ? 13.420 14.255 -16.322 1.00 82.06 160 PRO A CA 1
ATOM 1270 C C . PRO A 1 160 ? 14.230 14.500 -15.046 1.00 82.06 160 PRO A C 1
ATOM 1272 O O . PRO A 1 160 ? 13.774 15.145 -14.098 1.00 82.06 160 PRO A O 1
ATOM 1275 N N . THR A 1 161 ? 15.453 13.977 -15.012 1.00 76.00 161 THR A N 1
ATOM 1276 C CA . THR A 1 161 ? 16.371 14.203 -13.895 1.00 76.00 161 THR A CA 1
ATOM 1277 C C . THR A 1 161 ? 16.889 15.637 -13.922 1.00 76.00 161 THR A C 1
ATOM 1279 O O . THR A 1 161 ? 17.321 16.116 -14.967 1.00 76.00 161 THR A O 1
ATOM 1282 N N . ALA A 1 162 ? 16.935 16.297 -12.762 1.00 68.62 162 ALA A N 1
ATOM 1283 C CA . ALA A 1 162 ? 17.403 17.682 -12.638 1.00 68.62 162 ALA A CA 1
ATOM 1284 C C . ALA A 1 162 ? 18.886 17.892 -13.018 1.00 68.62 162 ALA A C 1
ATOM 1286 O O . ALA A 1 162 ? 19.311 19.030 -13.202 1.00 68.62 162 ALA A O 1
ATOM 1287 N N . GLN A 1 163 ? 19.680 16.820 -13.125 1.00 63.56 163 GLN A N 1
ATOM 1288 C CA . GLN A 1 163 ? 21.081 16.877 -13.540 1.00 63.56 163 GLN A CA 1
ATOM 1289 C C . GLN A 1 163 ? 21.365 15.855 -14.650 1.00 63.56 163 GLN A C 1
ATOM 1291 O O . GLN A 1 163 ? 21.251 14.649 -14.404 1.00 63.56 163 GLN A O 1
ATOM 1296 N N . PRO A 1 164 ? 21.771 16.305 -15.851 1.00 60.34 164 PRO A N 1
ATOM 1297 C CA . PRO A 1 164 ? 22.276 15.421 -16.892 1.00 60.34 164 PRO A CA 1
ATOM 1298 C C . PRO A 1 164 ? 23.501 14.666 -16.378 1.00 60.34 164 PRO A C 1
ATOM 1300 O O . PRO A 1 164 ? 24.410 15.253 -15.789 1.00 60.34 164 PRO A O 1
ATOM 1303 N N . HIS A 1 165 ? 23.517 13.353 -16.564 1.00 63.25 165 HIS A N 1
ATOM 1304 C CA . HIS A 1 165 ? 24.629 12.522 -16.127 1.00 63.25 165 HIS A CA 1
ATOM 1305 C C . HIS A 1 165 ? 25.778 12.708 -17.125 1.00 63.25 165 HIS A C 1
ATOM 1307 O O . HIS A 1 165 ? 25.563 12.699 -18.336 1.00 63.25 165 HIS A O 1
ATOM 1313 N N . SER A 1 166 ? 27.007 12.888 -16.638 1.00 60.28 166 SER A N 1
ATOM 1314 C CA . SER A 1 166 ? 28.181 12.806 -17.510 1.00 60.28 166 SER A CA 1
ATOM 1315 C C . SER A 1 166 ? 28.346 11.351 -17.951 1.00 60.28 166 SER A C 1
ATOM 1317 O O . SER A 1 166 ? 28.620 10.471 -17.133 1.00 60.28 166 SER A O 1
ATOM 1319 N N . ASN A 1 167 ? 28.148 11.086 -19.243 1.00 63.03 167 ASN A N 1
ATOM 1320 C CA . ASN A 1 167 ? 28.087 9.729 -19.796 1.00 63.03 167 ASN A CA 1
ATOM 1321 C C . ASN A 1 167 ? 29.439 8.996 -19.848 1.00 63.03 167 ASN A C 1
ATOM 1323 O O . ASN A 1 167 ? 29.474 7.828 -20.215 1.00 63.03 167 ASN A O 1
ATOM 1327 N N . ASN A 1 168 ? 30.539 9.629 -19.429 1.00 62.12 168 ASN A N 1
ATOM 1328 C CA . ASN A 1 168 ? 31.894 9.121 -19.662 1.00 62.12 168 ASN A CA 1
ATOM 1329 C C . ASN A 1 168 ? 32.665 8.893 -18.358 1.00 62.12 168 ASN A C 1
ATOM 1331 O O . ASN A 1 168 ? 33.743 9.450 -18.158 1.00 62.12 168 ASN A O 1
ATOM 1335 N N . SER A 1 169 ? 32.112 8.089 -17.447 1.00 72.00 169 SER A N 1
ATOM 1336 C CA . SER A 1 169 ? 32.822 7.712 -16.222 1.00 72.00 169 SER A CA 1
ATOM 1337 C C . SER A 1 169 ? 32.769 6.199 -15.965 1.00 72.00 169 SER A C 1
ATOM 1339 O O . SER A 1 169 ? 31.729 5.581 -16.198 1.00 72.00 169 SER A O 1
ATOM 1341 N N . PRO A 1 170 ? 33.826 5.595 -15.382 1.00 76.19 170 PRO A N 1
ATOM 1342 C CA . PRO A 1 170 ? 33.793 4.211 -14.891 1.00 76.19 170 PRO A CA 1
ATOM 1343 C C . PRO A 1 170 ? 32.657 3.933 -13.890 1.00 76.19 170 PRO A C 1
ATOM 1345 O O . PRO A 1 170 ? 32.280 2.787 -13.654 1.00 76.19 170 PRO A O 1
ATOM 1348 N N . HIS A 1 171 ? 32.102 4.980 -13.273 1.00 78.50 171 HIS A N 1
ATOM 1349 C CA . HIS A 1 171 ? 30.927 4.881 -12.413 1.00 78.50 171 HIS A CA 1
ATOM 1350 C C . HIS A 1 171 ? 29.656 4.552 -13.215 1.00 78.50 171 HIS A C 1
ATOM 1352 O O . HIS A 1 171 ? 28.875 3.700 -12.791 1.00 78.50 171 HIS A O 1
ATOM 1358 N N . THR A 1 172 ? 29.491 5.149 -14.399 1.00 81.38 172 THR A N 1
ATOM 1359 C CA . THR A 1 172 ? 28.360 4.909 -15.309 1.00 81.38 172 THR A CA 1
ATOM 1360 C C . THR A 1 172 ? 28.326 3.458 -15.798 1.00 81.38 172 THR A C 1
ATOM 1362 O O . THR A 1 172 ? 27.262 2.838 -15.823 1.00 81.38 172 THR A O 1
ATOM 1365 N N . GLU A 1 173 ? 29.482 2.870 -16.113 1.00 85.56 173 GLU A N 1
ATOM 1366 C CA . GLU A 1 173 ? 29.578 1.463 -16.530 1.00 85.56 173 GLU A CA 1
ATOM 1367 C C . GLU A 1 173 ? 29.189 0.496 -15.407 1.00 85.56 173 GLU A C 1
ATOM 1369 O O . GLU A 1 173 ? 28.377 -0.408 -15.616 1.00 85.56 173 GLU A O 1
ATOM 1374 N N . ARG A 1 174 ? 29.712 0.706 -14.191 1.00 87.25 174 ARG A N 1
ATOM 1375 C CA . ARG A 1 174 ? 29.353 -0.121 -13.025 1.00 87.25 174 ARG A CA 1
ATOM 1376 C C . ARG A 1 174 ? 27.865 -0.029 -12.708 1.00 87.25 174 ARG A C 1
ATOM 1378 O O . ARG A 1 174 ? 27.239 -1.051 -12.437 1.00 87.25 174 ARG A O 1
ATOM 1385 N N . LEU A 1 175 ? 27.295 1.176 -12.766 1.00 86.44 175 LEU A N 1
ATOM 1386 C CA . LEU A 1 175 ? 25.865 1.379 -12.556 1.00 86.44 175 LEU A CA 1
ATOM 1387 C C . LEU A 1 175 ? 25.043 0.655 -13.629 1.00 86.44 175 LEU A C 1
ATOM 1389 O O . LEU A 1 175 ? 24.093 -0.047 -13.296 1.00 86.44 175 LEU A O 1
ATOM 1393 N N . SER A 1 176 ? 25.455 0.745 -14.896 1.00 88.19 176 SER A N 1
ATOM 1394 C CA . SER A 1 176 ? 24.804 0.044 -16.009 1.00 88.19 176 SER A CA 1
ATOM 1395 C C . SER A 1 176 ? 24.823 -1.475 -15.814 1.00 88.19 176 SER A C 1
ATOM 1397 O O . SER A 1 176 ? 23.809 -2.143 -16.012 1.00 88.19 176 SER A O 1
ATOM 1399 N N . GLN A 1 177 ? 25.948 -2.037 -15.358 1.00 91.38 177 GLN A N 1
ATOM 1400 C CA . GLN A 1 177 ? 26.053 -3.463 -15.033 1.00 91.38 177 GLN A CA 1
ATOM 1401 C C . GLN A 1 177 ? 25.157 -3.859 -13.850 1.00 91.38 177 GLN A C 1
ATOM 1403 O O . GLN A 1 177 ? 24.496 -4.899 -13.905 1.00 91.38 177 GLN A O 1
ATOM 1408 N N . ALA A 1 178 ? 25.103 -3.038 -12.797 1.00 91.38 178 ALA A N 1
ATOM 1409 C CA . ALA A 1 178 ? 24.249 -3.279 -11.636 1.00 91.38 178 ALA A CA 1
ATOM 1410 C C . ALA A 1 178 ? 22.757 -3.248 -12.011 1.00 91.38 178 ALA A C 1
ATOM 1412 O O . ALA A 1 178 ? 22.018 -4.172 -11.671 1.00 91.38 178 ALA A O 1
ATOM 1413 N N . VAL A 1 179 ? 22.329 -2.242 -12.778 1.00 91.88 179 VAL A N 1
ATOM 1414 C CA . VAL A 1 179 ? 20.956 -2.130 -13.289 1.00 91.88 179 VAL A CA 1
ATOM 1415 C C . VAL A 1 179 ? 20.625 -3.314 -14.191 1.00 91.88 179 VAL A C 1
ATOM 1417 O O . VAL A 1 179 ? 19.614 -3.973 -13.970 1.00 91.88 179 VAL A O 1
ATOM 1420 N N . ARG A 1 180 ? 21.508 -3.679 -15.131 1.00 92.50 180 ARG A N 1
ATOM 1421 C CA . ARG A 1 180 ? 21.308 -4.857 -15.990 1.00 92.50 180 ARG A CA 1
ATOM 1422 C C . ARG A 1 180 ? 21.136 -6.137 -15.174 1.00 92.50 180 ARG A C 1
ATOM 1424 O O . ARG A 1 180 ? 20.279 -6.954 -15.505 1.00 92.50 180 ARG A O 1
ATOM 1431 N N . ARG A 1 181 ? 21.910 -6.316 -14.098 1.00 93.38 181 ARG A N 1
ATOM 1432 C CA . ARG A 1 181 ? 21.755 -7.459 -13.187 1.00 93.38 181 ARG A CA 1
ATOM 1433 C C . ARG A 1 181 ? 20.368 -7.461 -12.547 1.00 93.38 181 ARG A C 1
ATOM 1435 O O . ARG A 1 181 ? 19.695 -8.485 -12.601 1.00 93.38 181 ARG A O 1
ATOM 1442 N N . LEU A 1 182 ? 19.911 -6.336 -12.001 1.00 92.88 182 LEU A N 1
ATOM 1443 C CA . LEU A 1 182 ? 18.565 -6.226 -11.422 1.00 92.88 182 LEU A CA 1
ATOM 1444 C C . LEU A 1 182 ? 17.473 -6.507 -12.468 1.00 92.88 182 LEU A C 1
ATOM 1446 O O . LEU A 1 182 ? 16.555 -7.280 -12.209 1.00 92.88 182 LEU A O 1
ATOM 1450 N N . MET A 1 183 ? 17.616 -5.964 -13.678 1.00 92.62 183 MET A N 1
ATOM 1451 C CA . MET A 1 183 ? 16.650 -6.133 -14.768 1.00 92.62 183 MET A CA 1
ATOM 1452 C C . MET A 1 183 ? 16.578 -7.556 -15.332 1.00 92.62 183 MET A C 1
ATOM 1454 O O . MET A 1 183 ? 15.574 -7.918 -15.936 1.00 92.62 183 MET A O 1
ATOM 1458 N N . THR A 1 184 ? 17.617 -8.373 -15.154 1.00 91.44 184 THR A N 1
ATOM 1459 C CA . THR A 1 184 ? 17.686 -9.745 -15.697 1.00 91.44 184 THR A CA 1
ATOM 1460 C C . THR A 1 184 ? 17.599 -10.828 -14.622 1.00 91.44 184 THR A C 1
ATOM 1462 O O . THR A 1 184 ? 17.509 -12.012 -14.945 1.00 91.44 184 THR A O 1
ATOM 1465 N N . THR A 1 185 ? 17.590 -10.445 -13.342 1.00 91.38 185 THR A N 1
ATOM 1466 C CA . THR A 1 185 ? 17.478 -11.388 -12.224 1.00 91.38 185 THR A CA 1
ATOM 1467 C C . THR A 1 185 ? 16.143 -12.125 -12.286 1.00 91.38 185 THR A C 1
ATOM 1469 O O . THR A 1 185 ? 15.077 -11.508 -12.275 1.00 91.38 185 THR A O 1
ATOM 1472 N N . ASN A 1 186 ? 16.198 -13.458 -12.319 1.00 81.88 186 ASN A N 1
ATOM 1473 C CA . ASN A 1 186 ? 15.007 -14.296 -12.269 1.00 81.88 186 ASN A CA 1
ATOM 1474 C C . ASN A 1 186 ? 14.503 -14.401 -10.825 1.00 81.88 186 ASN A C 1
ATOM 1476 O O . ASN A 1 186 ? 15.028 -15.171 -10.023 1.00 81.88 186 ASN A O 1
ATOM 1480 N N . THR A 1 187 ? 13.465 -13.632 -10.519 1.00 78.38 187 THR A N 1
ATOM 1481 C CA . THR A 1 187 ? 12.821 -13.603 -9.206 1.00 78.38 187 THR A CA 1
ATOM 1482 C C . THR A 1 187 ? 11.992 -14.848 -8.913 1.00 78.38 187 THR A C 1
ATOM 1484 O O . THR A 1 187 ? 11.841 -15.162 -7.743 1.00 78.38 187 THR A O 1
ATOM 1487 N N . HIS A 1 188 ? 11.547 -15.627 -9.907 1.00 67.06 188 HIS A N 1
ATOM 1488 C CA . HIS A 1 188 ? 10.846 -16.896 -9.655 1.00 67.06 188 HIS A CA 1
ATOM 1489 C C . HIS A 1 188 ? 11.751 -17.930 -8.983 1.00 67.06 188 HIS A C 1
ATOM 1491 O O . HIS A 1 188 ? 11.316 -18.599 -8.062 1.00 67.06 188 HIS A O 1
ATOM 1497 N N . LYS A 1 189 ? 13.041 -17.977 -9.343 1.00 56.47 189 LYS A N 1
ATOM 1498 C CA . LYS A 1 189 ? 14.029 -18.842 -8.664 1.00 56.47 189 LYS A CA 1
ATOM 1499 C C . LYS A 1 189 ? 14.344 -18.403 -7.228 1.00 56.47 189 LYS A C 1
ATOM 1501 O O . LYS A 1 189 ? 14.920 -19.167 -6.464 1.00 56.47 189 LYS A O 1
ATOM 1506 N N . VAL A 1 190 ? 14.004 -17.162 -6.876 1.00 53.03 190 VAL A N 1
ATOM 1507 C CA . VAL A 1 190 ? 14.129 -16.600 -5.519 1.00 53.03 190 VAL A CA 1
ATOM 1508 C C . VAL A 1 190 ? 12.806 -16.750 -4.753 1.00 53.03 190 VAL A C 1
ATOM 1510 O O . VAL A 1 190 ? 12.803 -16.920 -3.539 1.00 53.03 190 VAL A O 1
ATOM 1513 N N . ALA A 1 191 ? 11.688 -16.730 -5.479 1.00 48.28 191 ALA A N 1
ATOM 1514 C CA . ALA A 1 191 ? 10.323 -16.875 -5.002 1.00 48.28 191 ALA A CA 1
ATOM 1515 C C . ALA A 1 191 ? 9.787 -18.312 -5.119 1.00 48.28 191 ALA A C 1
ATOM 1517 O O . ALA A 1 191 ? 8.602 -18.514 -4.915 1.00 48.28 191 ALA A O 1
ATOM 1518 N N . ASP A 1 192 ? 10.617 -19.335 -5.344 1.00 34.12 192 ASP A N 1
ATOM 1519 C CA . ASP A 1 192 ? 10.234 -20.742 -5.102 1.00 34.12 192 ASP A CA 1
ATOM 1520 C C . ASP A 1 192 ? 10.044 -21.037 -3.589 1.00 34.12 192 ASP A C 1
ATOM 1522 O O . ASP A 1 192 ? 9.792 -22.166 -3.177 1.00 34.12 192 ASP A O 1
ATOM 1526 N N . VAL A 1 193 ? 10.097 -19.984 -2.764 1.00 41.81 193 VAL A N 1
ATOM 1527 C CA . VAL A 1 193 ? 9.590 -19.889 -1.386 1.00 41.81 193 VAL A CA 1
ATOM 1528 C C . VAL A 1 193 ? 8.281 -19.067 -1.324 1.00 41.81 193 VAL A C 1
ATOM 1530 O O . VAL A 1 193 ? 7.915 -18.532 -0.279 1.00 41.81 193 VAL A O 1
ATOM 1533 N N . ALA A 1 194 ? 7.575 -18.896 -2.446 1.00 37.75 194 ALA A N 1
ATOM 1534 C CA . ALA A 1 194 ? 6.273 -18.241 -2.483 1.00 37.75 194 ALA A CA 1
ATOM 1535 C C . ALA A 1 194 ? 5.231 -19.148 -1.814 1.00 37.75 194 ALA A C 1
ATOM 1537 O O . ALA A 1 194 ? 5.224 -20.362 -2.045 1.00 37.75 194 ALA A O 1
ATOM 1538 N N . PRO A 1 195 ? 4.339 -18.584 -0.987 1.00 43.19 195 PRO A N 1
ATOM 1539 C CA . PRO A 1 195 ? 3.338 -19.368 -0.289 1.00 43.19 195 PRO A CA 1
ATOM 1540 C C . PRO A 1 195 ? 2.385 -20.052 -1.284 1.00 43.19 195 PRO A C 1
ATOM 1542 O O . PRO A 1 195 ? 2.011 -19.503 -2.319 1.00 43.19 195 PRO A O 1
ATOM 1545 N N . THR A 1 196 ? 2.009 -21.287 -0.956 1.00 43.25 196 THR A N 1
ATOM 1546 C CA . THR A 1 196 ? 1.352 -22.301 -1.806 1.00 43.25 196 THR A CA 1
ATOM 1547 C C . THR A 1 196 ? -0.038 -21.953 -2.354 1.00 43.25 196 THR A C 1
ATOM 1549 O O . THR A 1 196 ? -0.692 -22.821 -2.926 1.00 43.25 196 THR A O 1
ATOM 1552 N N . TRP A 1 197 ? -0.532 -20.730 -2.170 1.00 54.47 197 TRP A N 1
ATOM 1553 C CA . TRP A 1 197 ? -1.923 -20.374 -2.460 1.00 54.47 197 TRP A CA 1
ATOM 1554 C C . TRP A 1 197 ? -2.142 -19.738 -3.840 1.00 54.47 197 TRP A C 1
ATOM 1556 O O . TRP A 1 197 ? -3.291 -19.562 -4.235 1.00 54.47 197 TRP A O 1
ATOM 1566 N N . PHE A 1 198 ? -1.089 -19.475 -4.627 1.00 38.56 198 PHE A N 1
ATOM 1567 C CA . PHE A 1 198 ? -1.268 -19.166 -6.050 1.00 38.56 198 PHE A CA 1
ATOM 1568 C C . PHE A 1 198 ? -1.739 -20.419 -6.805 1.00 38.56 198 PHE A C 1
ATOM 1570 O O . PHE A 1 198 ? -1.019 -21.425 -6.824 1.00 38.56 198 PHE A O 1
ATOM 1577 N N . PRO A 1 199 ? -2.900 -20.389 -7.488 1.00 38.41 199 PRO A N 1
ATOM 1578 C CA . PRO A 1 199 ? -3.277 -21.467 -8.385 1.00 38.41 199 PRO A CA 1
ATOM 1579 C C . PRO A 1 199 ? -2.241 -21.549 -9.505 1.00 38.41 199 PRO A C 1
ATOM 1581 O O . PRO A 1 199 ? -2.112 -20.636 -10.322 1.00 38.41 199 PRO A O 1
ATOM 1584 N N . ARG A 1 200 ? -1.491 -22.654 -9.559 1.00 36.09 200 ARG A N 1
ATOM 1585 C CA . ARG A 1 200 ? -0.669 -22.965 -10.731 1.00 36.09 200 ARG A CA 1
ATOM 1586 C C . ARG A 1 200 ? -1.594 -23.045 -11.949 1.00 36.09 200 ARG A C 1
ATOM 1588 O O . ARG A 1 200 ? -2.534 -23.848 -11.914 1.00 36.09 200 ARG A O 1
ATOM 1595 N N . PRO A 1 201 ? -1.343 -22.292 -13.032 1.00 33.62 201 PRO A N 1
ATOM 1596 C CA . PRO A 1 201 ? -2.059 -22.526 -14.274 1.00 33.62 201 PRO A CA 1
ATOM 1597 C C . PRO A 1 201 ? -1.699 -23.941 -14.753 1.00 33.62 201 PRO A C 1
ATOM 1599 O O . PRO A 1 201 ? -0.557 -24.209 -15.116 1.00 33.62 201 PRO A O 1
ATOM 1602 N N . GLY A 1 202 ? -2.656 -24.871 -14.653 1.00 42.03 202 GLY A N 1
ATOM 1603 C CA . GLY A 1 202 ? -2.504 -26.270 -15.083 1.00 42.03 202 GLY A CA 1
ATOM 1604 C C . GLY A 1 202 ? -2.715 -27.355 -14.016 1.00 42.03 202 GLY A C 1
ATOM 1605 O O . GLY A 1 202 ? -2.620 -28.537 -14.339 1.00 42.03 202 GLY A O 1
ATOM 1606 N N . GLY A 1 203 ? -3.027 -27.014 -12.761 1.00 34.22 203 GLY A N 1
ATOM 1607 C CA . GLY A 1 203 ? -3.347 -28.017 -11.737 1.00 34.22 203 GLY A CA 1
ATOM 1608 C C . GLY A 1 203 ? -4.758 -28.586 -11.902 1.00 34.22 203 GLY A C 1
ATOM 1609 O O . GLY A 1 203 ? -5.719 -27.981 -11.430 1.00 34.22 203 GLY A O 1
ATOM 1610 N N . GLN A 1 204 ? -4.897 -29.742 -12.559 1.00 36.25 204 GLN A N 1
ATOM 1611 C CA . GLN A 1 204 ? -6.159 -30.487 -12.599 1.00 36.25 204 GLN A CA 1
ATOM 1612 C C . GLN A 1 204 ? -6.657 -30.743 -11.169 1.00 36.25 204 GLN A C 1
ATOM 1614 O O . GLN A 1 204 ? -5.983 -31.386 -10.363 1.00 36.25 204 GLN A O 1
ATOM 1619 N N . ARG A 1 205 ? -7.847 -30.225 -10.851 1.00 34.38 205 ARG A N 1
ATOM 1620 C CA . ARG A 1 205 ? -8.542 -30.525 -9.600 1.00 34.38 205 ARG A CA 1
ATOM 1621 C C . ARG A 1 205 ? -8.857 -32.021 -9.574 1.00 34.38 205 ARG A C 1
ATOM 1623 O O . ARG A 1 205 ? -9.587 -32.514 -10.426 1.00 34.38 205 ARG A O 1
ATOM 1630 N N . SER A 1 206 ? -8.308 -32.718 -8.584 1.00 33.66 206 SER A N 1
ATOM 1631 C CA . SER A 1 206 ? -8.671 -34.094 -8.250 1.00 33.66 206 SER A CA 1
ATOM 1632 C C . SER A 1 206 ? -10.148 -34.141 -7.851 1.00 33.66 206 SER A C 1
ATOM 1634 O O . SER A 1 206 ? -10.539 -33.632 -6.799 1.00 33.66 206 SER A O 1
ATOM 1636 N N . THR A 1 207 ? -10.987 -34.703 -8.717 1.00 34.38 207 THR A N 1
ATOM 1637 C CA . THR A 1 207 ? -12.392 -34.986 -8.430 1.00 34.38 207 THR A CA 1
ATOM 1638 C C . THR A 1 207 ? -12.474 -36.233 -7.553 1.00 34.38 207 THR A C 1
ATOM 1640 O O . THR A 1 207 ? -12.189 -37.339 -8.013 1.00 34.38 207 THR A O 1
ATOM 1643 N N . ARG A 1 208 ? -12.885 -36.080 -6.289 1.00 31.69 208 ARG A N 1
ATOM 1644 C CA . ARG A 1 208 ? -13.426 -37.208 -5.515 1.00 31.69 208 ARG A CA 1
ATOM 1645 C C . ARG A 1 208 ? -14.778 -37.623 -6.120 1.00 31.69 208 ARG A C 1
ATOM 1647 O O . ARG A 1 208 ? -15.544 -36.738 -6.503 1.00 31.69 208 ARG A O 1
ATOM 1654 N N . PRO A 1 209 ? -15.089 -38.927 -6.213 1.00 29.89 209 PRO A N 1
ATOM 1655 C CA . PRO A 1 209 ? -16.305 -39.391 -6.865 1.00 29.89 209 PRO A CA 1
ATOM 1656 C C . PRO A 1 209 ? -17.518 -39.145 -5.961 1.00 29.89 209 PRO A C 1
ATOM 1658 O O . PRO A 1 209 ? -17.564 -39.620 -4.827 1.00 29.89 209 PRO A O 1
ATOM 1661 N N . VAL A 1 210 ? -18.505 -38.410 -6.474 1.00 34.28 210 VAL A N 1
ATOM 1662 C CA . VAL A 1 210 ? -19.864 -38.390 -5.920 1.00 34.28 210 VAL A CA 1
ATOM 1663 C C . VAL A 1 210 ? -20.615 -39.573 -6.523 1.00 34.28 210 VAL A C 1
ATOM 1665 O O . VAL A 1 210 ? -20.605 -39.776 -7.736 1.00 34.28 210 VAL A O 1
ATOM 1668 N N . ALA A 1 211 ? -21.213 -40.382 -5.653 1.00 31.05 211 ALA A N 1
ATOM 1669 C CA . ALA A 1 211 ? -21.994 -41.551 -6.017 1.00 31.05 211 ALA A CA 1
ATOM 1670 C C . ALA A 1 211 ? -23.231 -41.183 -6.858 1.00 31.05 211 ALA A C 1
ATOM 1672 O O . ALA A 1 211 ? -23.891 -40.172 -6.626 1.00 31.05 211 ALA A O 1
ATOM 1673 N N . ASN A 1 212 ? -23.521 -42.059 -7.819 1.00 29.41 212 ASN A N 1
ATOM 1674 C CA . ASN A 1 212 ? -24.644 -42.042 -8.751 1.00 29.41 212 ASN A CA 1
ATOM 1675 C C . ASN A 1 212 ? -26.013 -41.768 -8.105 1.00 29.41 212 ASN A C 1
ATOM 1677 O O . ASN A 1 212 ? -26.408 -42.449 -7.159 1.00 29.41 212 ASN A O 1
ATOM 1681 N N . SER A 1 213 ? -26.822 -40.936 -8.764 1.00 27.86 213 SER A N 1
ATOM 1682 C CA . SER A 1 213 ? -28.215 -41.285 -9.083 1.00 27.86 213 SER A CA 1
ATOM 1683 C C . SER A 1 213 ? -28.705 -40.512 -10.316 1.00 27.86 213 SER A C 1
ATOM 1685 O O . SER A 1 213 ? -28.318 -39.355 -10.488 1.00 27.86 213 SER A O 1
ATOM 1687 N N . PRO A 1 214 ? -29.502 -41.140 -11.204 1.00 32.44 214 PRO A N 1
ATOM 1688 C CA . PRO A 1 214 ? -29.761 -40.633 -12.542 1.00 32.44 214 PRO A CA 1
ATOM 1689 C C . PRO A 1 214 ? -31.079 -39.858 -12.595 1.00 32.44 214 PRO A C 1
ATOM 1691 O O . PRO A 1 214 ? -32.122 -40.378 -12.208 1.00 32.44 214 PRO A O 1
ATOM 1694 N N . ASN A 1 215 ? -31.062 -38.651 -13.156 1.00 30.38 215 ASN A N 1
ATOM 1695 C CA . ASN A 1 215 ? -32.172 -38.236 -14.003 1.00 30.38 215 ASN A CA 1
ATOM 1696 C C . ASN A 1 215 ? -31.750 -37.143 -14.985 1.00 30.38 215 ASN A C 1
ATOM 1698 O O . ASN A 1 215 ? -31.080 -36.177 -14.631 1.00 30.38 215 ASN A O 1
ATOM 1702 N N . SER A 1 216 ? -32.132 -37.380 -16.233 1.00 28.95 216 SER A N 1
ATOM 1703 C CA . SER A 1 216 ? -31.875 -36.593 -17.430 1.00 28.95 216 SER A CA 1
ATOM 1704 C C . SER A 1 216 ? -32.283 -35.128 -17.311 1.00 28.95 216 SER A C 1
ATOM 1706 O O . SER A 1 216 ? -33.315 -34.822 -16.723 1.00 28.95 216 SER A O 1
ATOM 1708 N N . LEU A 1 217 ? -31.531 -34.258 -17.991 1.00 29.89 217 LEU A N 1
ATOM 1709 C CA . LEU A 1 217 ? -31.998 -33.409 -19.101 1.00 29.89 217 LEU A CA 1
ATOM 1710 C C . LEU A 1 217 ? -30.807 -32.565 -19.593 1.00 29.89 217 LEU A C 1
ATOM 1712 O O . LEU A 1 217 ? -30.213 -31.805 -18.834 1.00 29.89 217 LEU A O 1
ATOM 1716 N N . ALA A 1 218 ? -30.434 -32.743 -20.861 1.00 31.75 218 ALA A N 1
ATOM 1717 C CA . ALA A 1 218 ? -29.475 -31.885 -21.555 1.00 31.75 218 ALA A CA 1
ATOM 1718 C C . ALA A 1 218 ? -30.040 -30.461 -21.715 1.00 31.75 218 ALA A C 1
ATOM 1720 O O . ALA A 1 218 ? -31.259 -30.304 -21.830 1.00 31.75 218 ALA A O 1
ATOM 1721 N N . PRO A 1 219 ? -29.168 -29.440 -21.783 1.00 33.91 219 PRO A N 1
ATOM 1722 C CA . PRO A 1 219 ? -29.196 -28.625 -22.998 1.00 33.91 219 PRO A CA 1
ATOM 1723 C C . PRO A 1 219 ? -27.817 -28.168 -23.516 1.00 33.91 219 PRO A C 1
ATOM 1725 O O . PR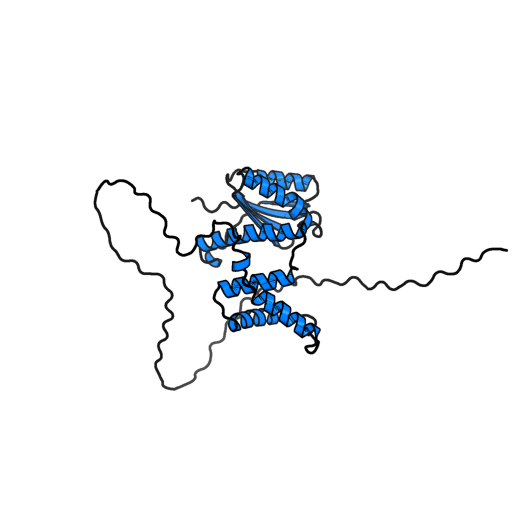O A 1 219 ? -26.882 -27.911 -22.761 1.00 33.91 219 PRO A O 1
ATOM 1728 N N . ASP A 1 220 ? -27.769 -28.069 -24.845 1.00 27.05 220 ASP A N 1
ATOM 1729 C CA . ASP A 1 220 ? -27.036 -27.135 -25.706 1.00 27.05 220 ASP A CA 1
ATOM 1730 C C . ASP A 1 220 ? -25.592 -26.733 -25.374 1.00 27.05 220 ASP A C 1
ATOM 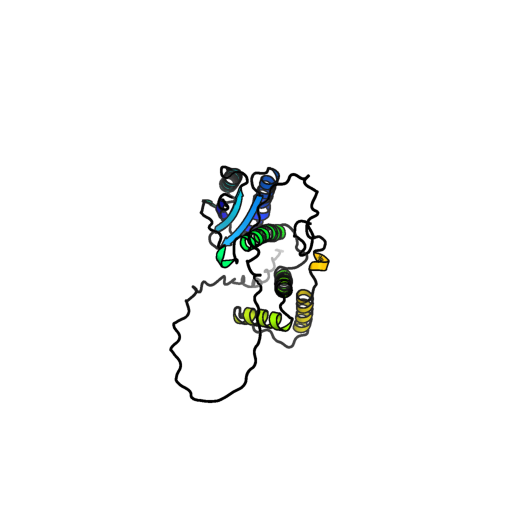1732 O O . ASP A 1 220 ? -25.283 -25.776 -24.663 1.00 27.05 220 ASP A O 1
ATOM 1736 N N . THR A 1 221 ? -24.683 -27.387 -26.094 1.00 30.48 221 THR A N 1
ATOM 1737 C CA . THR A 1 221 ? -23.353 -26.881 -26.425 1.00 30.48 221 THR A CA 1
ATOM 1738 C C . THR A 1 221 ? -23.441 -25.742 -27.442 1.00 30.48 221 THR A C 1
ATOM 1740 O O . THR A 1 221 ? -23.403 -25.980 -28.647 1.00 30.48 221 THR A O 1
ATOM 1743 N N . SER A 1 222 ? -23.468 -24.498 -26.971 1.00 30.66 222 SER A N 1
ATOM 1744 C CA . SER A 1 222 ? -22.945 -23.359 -27.735 1.00 30.66 222 SER A CA 1
ATOM 1745 C C . SER A 1 222 ? -22.702 -22.152 -26.830 1.00 30.66 222 SER A C 1
ATOM 1747 O O . SER A 1 222 ? -23.610 -21.369 -26.569 1.00 30.66 222 SER A O 1
ATOM 1749 N N . SER A 1 223 ? -21.462 -21.950 -26.388 1.00 31.44 223 SER A N 1
ATOM 1750 C CA . SER A 1 223 ? -20.955 -20.591 -26.193 1.00 31.44 223 SER A CA 1
ATOM 1751 C C . SER A 1 223 ? -19.439 -20.575 -26.324 1.00 31.44 223 SER A C 1
ATOM 1753 O O . SER A 1 223 ? -18.730 -21.395 -25.741 1.00 31.44 223 SER A O 1
ATOM 1755 N N . GLY A 1 224 ? -18.989 -19.701 -27.216 1.00 28.47 224 GLY A N 1
ATOM 1756 C CA . GLY A 1 224 ? -17.657 -19.664 -27.786 1.00 28.47 224 GLY A CA 1
ATOM 1757 C C . GLY A 1 224 ? -16.589 -19.190 -26.813 1.00 28.47 224 GLY A C 1
ATOM 1758 O O . GLY A 1 224 ? -16.820 -18.404 -25.899 1.00 28.47 224 GLY A O 1
ATOM 1759 N N . ALA A 1 225 ? -15.388 -19.687 -27.074 1.00 29.22 225 ALA A N 1
ATOM 1760 C CA . ALA A 1 225 ? -14.155 -19.297 -26.430 1.00 29.22 225 ALA A CA 1
ATOM 1761 C C . ALA A 1 225 ? -13.890 -17.785 -26.555 1.00 29.22 225 ALA A C 1
ATOM 1763 O O . ALA A 1 225 ? -13.852 -17.237 -27.656 1.00 29.22 225 ALA A O 1
ATOM 1764 N N . CYS A 1 226 ? -13.613 -17.137 -25.422 1.00 27.64 226 CYS A N 1
ATOM 1765 C CA . CYS A 1 226 ? -12.887 -15.872 -25.384 1.00 27.64 226 CYS A CA 1
ATOM 1766 C C . CYS A 1 226 ? -11.405 -16.149 -25.671 1.00 27.64 226 CYS A C 1
ATOM 1768 O O . CYS A 1 226 ? -10.664 -16.591 -24.796 1.00 27.64 226 CYS A O 1
ATOM 1770 N N . ALA A 1 227 ? -10.980 -15.872 -26.900 1.00 29.72 227 ALA A N 1
ATOM 1771 C CA . ALA A 1 227 ? -9.584 -15.677 -27.265 1.00 29.72 227 ALA A CA 1
ATOM 1772 C C . ALA A 1 227 ? -9.496 -14.394 -28.107 1.00 29.72 227 ALA A C 1
ATOM 1774 O O . ALA A 1 227 ? -10.226 -14.281 -29.094 1.00 29.72 227 ALA A O 1
ATOM 1775 N N . PRO A 1 228 ? -8.632 -13.420 -27.775 1.00 30.17 228 PRO A N 1
ATOM 1776 C CA . PRO A 1 228 ? -8.363 -12.317 -28.681 1.00 30.17 228 PRO A CA 1
ATOM 1777 C C . PRO A 1 228 ? -7.467 -12.830 -29.816 1.00 30.17 228 PRO A C 1
ATOM 1779 O O . PRO A 1 228 ? -6.268 -13.035 -29.649 1.00 30.17 228 PRO A O 1
ATOM 1782 N N . SER A 1 229 ? -8.063 -13.085 -30.981 1.00 27.11 229 SER A N 1
ATOM 1783 C CA . SER A 1 229 ? -7.325 -13.413 -32.198 1.00 27.11 229 SER A CA 1
ATOM 1784 C C . SER A 1 229 ? -6.849 -12.132 -32.883 1.00 27.11 229 SER A C 1
ATOM 1786 O O . SER A 1 229 ? -7.633 -11.459 -33.553 1.00 27.11 229 SER A O 1
ATOM 1788 N N . TRP A 1 230 ? -5.561 -11.810 -32.788 1.00 26.23 230 TRP A N 1
ATOM 1789 C CA . TRP A 1 230 ? -4.928 -10.923 -33.764 1.00 26.23 230 TRP A CA 1
ATOM 1790 C C . TRP A 1 230 ? -4.529 -11.774 -34.967 1.00 26.23 230 TRP A C 1
ATOM 1792 O O . TRP A 1 230 ? -3.495 -12.439 -34.958 1.00 26.23 230 TRP A O 1
ATOM 1802 N N . ARG A 1 231 ? -5.389 -11.824 -35.989 1.00 24.84 231 ARG A N 1
ATOM 1803 C CA . ARG A 1 231 ? -5.048 -12.436 -37.275 1.00 24.84 231 ARG A CA 1
ATOM 1804 C C . ARG A 1 231 ? -4.712 -11.321 -38.260 1.00 24.84 231 ARG A C 1
ATOM 1806 O O . ARG A 1 231 ? -5.564 -10.515 -38.617 1.00 24.84 231 ARG A O 1
ATOM 1813 N N . THR A 1 232 ? -3.452 -11.280 -38.663 1.00 29.81 232 THR A N 1
ATOM 1814 C CA . THR A 1 232 ? -2.913 -10.466 -39.750 1.00 29.81 232 THR A CA 1
ATOM 1815 C C . THR A 1 232 ? -3.435 -11.003 -41.082 1.00 29.81 232 THR A C 1
ATOM 1817 O O . THR A 1 232 ? -3.213 -12.166 -41.412 1.00 29.81 232 THR A O 1
ATOM 1820 N N . THR A 1 233 ? -4.096 -10.160 -41.872 1.00 26.56 233 THR A N 1
ATOM 1821 C CA . THR A 1 233 ? -4.324 -10.408 -43.302 1.00 26.56 233 THR A CA 1
ATOM 1822 C C . THR A 1 233 ? -3.622 -9.330 -44.107 1.00 26.56 233 THR A C 1
ATOM 1824 O O . THR A 1 233 ? -3.973 -8.155 -44.036 1.00 26.56 233 THR A O 1
ATOM 1827 N N . SER A 1 234 ? -2.618 -9.753 -44.867 1.00 27.94 234 SER A N 1
ATOM 1828 C CA . SER A 1 234 ? -1.996 -9.000 -45.946 1.00 27.94 234 SER A CA 1
ATOM 1829 C C . SER A 1 234 ? -2.885 -9.051 -47.191 1.00 27.94 234 SER A C 1
ATOM 1831 O O . SER A 1 234 ? -3.309 -10.120 -47.620 1.00 27.94 234 SER A O 1
ATOM 1833 N N . SER A 1 235 ? -3.146 -7.898 -47.801 1.00 27.08 235 SER A N 1
ATOM 1834 C CA . SER A 1 235 ? -3.473 -7.805 -49.227 1.00 27.08 235 SER A CA 1
ATOM 1835 C C . SER A 1 235 ? -3.098 -6.419 -49.754 1.00 27.08 235 SER A C 1
ATOM 1837 O O . SER A 1 235 ? -3.114 -5.426 -49.027 1.00 27.08 235 SER A O 1
ATOM 1839 N N . SER A 1 236 ? -2.651 -6.404 -51.003 1.00 27.92 236 SER A N 1
ATOM 1840 C CA . SER A 1 236 ? -1.873 -5.353 -51.654 1.00 27.92 236 SER A CA 1
ATOM 1841 C C . SER A 1 236 ? -2.753 -4.426 -52.514 1.00 27.92 236 SER A C 1
ATOM 1843 O O . SER A 1 236 ? -3.493 -4.954 -53.335 1.00 27.92 236 SER A O 1
ATOM 1845 N N . THR A 1 237 ? -2.564 -3.096 -52.364 1.00 31.23 237 THR A N 1
ATOM 1846 C CA . THR A 1 237 ? -2.623 -1.975 -53.367 1.00 31.23 237 THR A CA 1
ATOM 1847 C C . THR A 1 237 ? -3.951 -1.723 -54.148 1.00 31.23 237 THR A C 1
ATOM 1849 O O . THR A 1 237 ? -4.663 -2.686 -54.395 1.00 31.23 237 THR A O 1
ATOM 1852 N N . PRO A 1 238 ? -4.321 -0.490 -54.624 1.00 34.22 238 PRO A N 1
ATOM 1853 C CA . PRO A 1 238 ? -3.492 0.689 -54.924 1.00 34.22 238 PRO A CA 1
ATOM 1854 C C . PRO A 1 238 ? -4.062 2.099 -54.565 1.00 34.22 238 PRO A C 1
ATOM 1856 O O . PRO A 1 238 ? -5.050 2.264 -53.865 1.00 34.22 238 PRO A O 1
ATOM 1859 N N . THR A 1 239 ? -3.319 3.103 -55.038 1.00 30.38 239 THR A N 1
ATOM 1860 C CA . THR A 1 239 ? -3.158 4.538 -54.727 1.00 30.38 239 THR A CA 1
ATOM 1861 C C . THR A 1 239 ? -4.333 5.518 -54.985 1.00 30.38 239 THR A C 1
ATOM 1863 O O . THR A 1 239 ? -5.018 5.400 -55.996 1.00 30.38 239 THR A O 1
ATOM 1866 N N . ALA A 1 240 ? -4.354 6.596 -54.165 1.00 31.27 240 ALA A N 1
ATOM 1867 C CA . ALA A 1 240 ? -4.851 7.991 -54.360 1.00 31.27 240 ALA A CA 1
ATOM 1868 C C . ALA A 1 240 ? -6.296 8.370 -53.918 1.00 31.27 240 ALA A C 1
ATOM 1870 O O . ALA A 1 240 ? -7.169 7.511 -53.953 1.00 31.27 240 ALA A O 1
ATOM 1871 N N . PRO A 1 241 ? -6.611 9.662 -53.604 1.00 34.53 241 PRO A N 1
ATOM 1872 C CA . PRO A 1 241 ? -5.773 10.818 -53.237 1.00 34.53 241 PRO A CA 1
ATOM 1873 C C . PRO A 1 241 ? -6.088 11.417 -51.837 1.00 34.53 241 PRO A C 1
ATOM 1875 O O . PRO A 1 241 ? -7.051 11.067 -51.161 1.00 34.53 241 PRO A O 1
ATOM 1878 N N . VAL A 1 242 ? -5.229 12.347 -51.413 1.00 43.56 242 VAL A 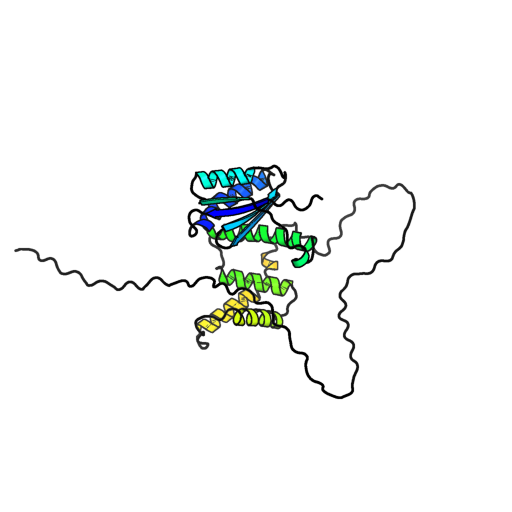N 1
ATOM 1879 C CA . VAL A 1 242 ? -5.203 13.041 -50.113 1.00 43.56 242 VAL A CA 1
ATOM 1880 C C . VAL A 1 242 ? -6.360 14.043 -49.952 1.00 43.56 242 VAL A C 1
ATOM 1882 O O . VAL A 1 242 ? -6.628 14.841 -50.848 1.00 43.56 242 VAL A O 1
ATOM 1885 N N . SER A 1 243 ? -6.997 14.056 -48.777 1.00 35.12 243 SER A N 1
ATOM 1886 C CA . SER A 1 243 ? -7.875 15.136 -48.291 1.00 35.12 243 SER A CA 1
ATOM 1887 C C . SER A 1 243 ? -7.621 15.411 -46.797 1.00 35.12 243 SER A C 1
ATOM 1889 O O . SER A 1 243 ? -7.155 14.512 -46.093 1.00 35.12 243 SER A O 1
ATOM 1891 N N . PRO A 1 244 ? -7.825 16.657 -46.324 1.00 38.03 244 PRO A N 1
ATOM 1892 C CA . PRO A 1 244 ? -7.160 17.185 -45.133 1.00 38.03 244 PRO A CA 1
ATOM 1893 C C . PRO A 1 244 ? -7.764 16.702 -43.806 1.00 38.03 244 PRO A C 1
ATOM 1895 O O . PRO A 1 244 ? -8.937 16.353 -43.708 1.00 38.03 244 PRO A O 1
ATOM 1898 N N . ALA A 1 245 ? -6.909 16.696 -42.782 1.00 38.84 245 ALA A N 1
ATOM 1899 C CA . ALA A 1 245 ? -7.146 16.144 -41.452 1.00 38.84 245 ALA A CA 1
ATOM 1900 C C . ALA A 1 245 ? -8.293 16.825 -40.674 1.00 38.84 245 ALA A C 1
ATOM 1902 O O . ALA A 1 245 ? -8.378 18.056 -40.678 1.00 38.84 245 ALA A O 1
ATOM 1903 N N . PRO A 1 246 ? -9.112 16.070 -39.914 1.00 36.62 246 PRO A N 1
ATOM 1904 C CA . PRO A 1 246 ? -10.018 16.657 -38.940 1.00 36.62 246 PRO A CA 1
ATOM 1905 C C . PRO A 1 246 ? -9.259 17.083 -37.674 1.00 36.62 246 PRO A C 1
ATOM 1907 O O . PRO A 1 246 ? -8.403 16.374 -37.141 1.00 36.62 246 PRO A O 1
ATOM 1910 N N . THR A 1 247 ? -9.599 18.274 -37.196 1.00 42.78 247 THR A N 1
ATOM 1911 C CA . THR A 1 247 ? -9.059 18.939 -36.011 1.00 42.78 247 THR A CA 1
ATOM 1912 C C . THR A 1 247 ? -9.246 18.080 -34.755 1.00 42.78 247 THR A C 1
ATOM 1914 O O . THR A 1 247 ? -10.357 17.681 -34.411 1.00 42.78 247 THR A O 1
ATOM 1917 N N . ARG A 1 248 ? -8.144 17.798 -34.054 1.00 37.28 248 ARG A N 1
ATOM 1918 C CA . ARG A 1 248 ? -8.104 17.003 -32.817 1.00 37.28 248 ARG A CA 1
ATOM 1919 C C . ARG A 1 248 ? -8.748 17.783 -31.653 1.00 37.28 248 ARG A C 1
ATOM 1921 O O . ARG A 1 248 ? -8.345 18.925 -31.427 1.00 37.28 248 ARG A O 1
ATOM 1928 N N . PRO A 1 249 ? -9.689 17.207 -30.880 1.00 41.47 249 PRO A N 1
ATOM 1929 C CA . PRO A 1 249 ? -10.181 17.843 -29.659 1.00 41.47 249 PRO A CA 1
ATOM 1930 C C . PRO A 1 249 ? -9.083 17.863 -28.576 1.00 41.47 249 PRO A C 1
ATOM 1932 O O . PRO A 1 249 ? -8.218 16.979 -28.561 1.00 41.47 249 PRO A O 1
ATOM 1935 N N . PRO A 1 250 ? -9.075 18.861 -27.673 1.00 38.16 250 PRO A N 1
ATOM 1936 C CA . PRO A 1 250 ? -8.039 18.985 -26.655 1.00 38.16 250 PRO A CA 1
ATOM 1937 C C . PRO A 1 250 ? -8.067 17.803 -25.677 1.00 38.16 250 PRO A C 1
ATOM 1939 O O . PRO A 1 250 ? -9.119 17.416 -25.171 1.00 38.16 250 PRO A O 1
ATOM 1942 N N . SER A 1 251 ? -6.886 17.249 -25.399 1.00 38.81 251 SER A N 1
ATOM 1943 C CA . SER A 1 251 ? -6.675 16.196 -24.402 1.00 38.81 251 SER A CA 1
ATOM 1944 C C . SER A 1 251 ? -7.105 16.656 -22.997 1.00 38.81 251 SER A C 1
ATOM 1946 O O . SER A 1 251 ? -6.882 17.823 -22.654 1.00 38.81 251 SER A O 1
ATOM 1948 N N . PRO A 1 252 ? -7.648 15.765 -22.147 1.00 31.22 252 PRO A N 1
ATOM 1949 C CA . PRO A 1 252 ? -7.973 16.103 -20.766 1.00 31.22 252 PRO A CA 1
ATOM 1950 C C . PRO A 1 252 ? -6.707 16.520 -20.003 1.00 31.22 252 PRO A C 1
ATOM 1952 O O . PRO A 1 252 ? -5.710 15.795 -19.958 1.00 31.22 252 PRO A O 1
ATOM 1955 N N . ARG A 1 253 ? -6.746 17.725 -19.420 1.00 28.28 253 ARG A N 1
ATOM 1956 C CA . ARG A 1 253 ? -5.709 18.249 -18.526 1.00 28.28 253 ARG A CA 1
ATOM 1957 C C . ARG A 1 253 ? -5.779 17.501 -17.198 1.00 28.28 253 ARG A C 1
ATOM 1959 O O . ARG A 1 253 ? -6.708 17.706 -16.423 1.00 28.28 253 ARG A O 1
ATOM 1966 N N . TRP A 1 254 ? -4.777 16.677 -16.924 1.00 27.25 254 TRP A N 1
ATOM 1967 C CA . TRP A 1 254 ? -4.506 16.206 -15.570 1.00 27.25 254 TRP A CA 1
ATOM 1968 C C . TRP A 1 254 ? -3.978 17.380 -14.730 1.00 27.25 254 TRP A C 1
ATOM 1970 O O . TRP A 1 254 ? -3.152 18.146 -15.235 1.00 27.25 254 TRP A O 1
ATOM 1980 N N . PRO A 1 255 ? -4.436 17.572 -13.481 1.00 27.19 255 PRO A N 1
ATOM 1981 C CA . PRO A 1 255 ? -3.902 18.618 -12.622 1.00 27.19 255 PRO A CA 1
ATOM 1982 C C . PRO A 1 255 ? -2.431 18.331 -12.301 1.00 27.19 255 PRO A C 1
ATOM 1984 O O . PRO A 1 255 ? -2.089 17.331 -11.670 1.00 27.19 255 PRO A O 1
ATOM 1987 N N . SER A 1 256 ? -1.561 19.230 -12.756 1.00 31.95 256 SER A N 1
ATOM 1988 C CA . SER A 1 256 ? -0.149 19.289 -12.395 1.00 31.95 256 SER A CA 1
ATOM 1989 C C . SER A 1 256 ? -0.023 19.704 -10.930 1.00 31.95 256 SER A C 1
ATOM 1991 O O . SER A 1 256 ? -0.010 20.893 -10.620 1.00 31.95 256 SER A O 1
ATOM 1993 N N . THR A 1 257 ? 0.070 18.737 -10.020 1.00 28.58 257 THR A N 1
ATOM 1994 C CA . THR A 1 257 ? 0.440 19.008 -8.625 1.00 28.58 257 THR A CA 1
ATOM 1995 C C . THR A 1 257 ? 1.915 18.648 -8.423 1.00 28.58 257 THR A C 1
ATOM 1997 O O . THR A 1 257 ? 2.299 17.506 -8.686 1.00 28.58 257 THR A O 1
ATOM 2000 N N . PRO A 1 258 ? 2.769 19.586 -7.980 1.00 29.53 258 PRO A N 1
ATOM 2001 C CA . PRO A 1 258 ? 4.189 19.328 -7.781 1.00 29.53 258 PRO A CA 1
ATOM 2002 C C . PRO A 1 258 ? 4.406 18.491 -6.514 1.00 29.53 258 PRO A C 1
ATOM 2004 O O . PRO A 1 258 ? 4.103 18.925 -5.404 1.00 29.53 258 PRO A O 1
ATOM 2007 N N . PHE A 1 259 ? 4.962 17.290 -6.668 1.00 31.42 259 PHE A N 1
ATOM 2008 C CA . PHE A 1 259 ? 5.487 16.511 -5.548 1.00 31.42 259 PHE A CA 1
ATOM 2009 C C . PHE A 1 259 ? 6.911 16.992 -5.214 1.00 31.42 259 PHE A C 1
ATOM 2011 O O . PHE A 1 259 ? 7.849 16.737 -5.959 1.00 31.42 259 PHE A O 1
ATOM 2018 N N . PHE A 1 260 ? 7.029 17.692 -4.081 1.00 25.05 260 PHE A N 1
ATOM 2019 C CA . PHE A 1 260 ? 8.222 17.888 -3.242 1.00 25.05 260 PHE A CA 1
ATOM 2020 C C . PHE A 1 260 ? 9.538 18.367 -3.904 1.00 25.05 260 PHE A C 1
ATOM 2022 O O . PHE A 1 260 ? 10.370 17.588 -4.364 1.00 25.05 260 PHE A O 1
ATOM 2029 N N . THR A 1 261 ? 9.823 19.666 -3.768 1.00 26.47 261 THR A N 1
ATOM 2030 C CA . THR A 1 261 ? 11.194 20.193 -3.657 1.00 26.47 261 THR A CA 1
ATOM 2031 C C . THR A 1 261 ? 11.764 19.847 -2.282 1.00 26.47 261 THR A C 1
ATOM 2033 O O . THR A 1 261 ? 11.423 20.484 -1.286 1.00 26.47 261 THR A O 1
ATOM 2036 N N . ALA A 1 262 ? 12.665 18.869 -2.212 1.00 27.80 262 ALA A N 1
ATOM 2037 C CA . ALA A 1 262 ? 13.543 18.709 -1.059 1.00 27.80 262 ALA A CA 1
ATOM 2038 C C . ALA A 1 262 ? 14.638 19.790 -1.118 1.00 27.80 262 ALA A C 1
ATOM 2040 O O . ALA A 1 262 ? 15.550 19.733 -1.942 1.00 27.80 262 ALA A O 1
ATOM 2041 N N . ARG A 1 263 ? 14.529 20.806 -0.257 1.00 26.22 263 ARG A N 1
ATOM 2042 C CA . ARG A 1 263 ? 15.593 21.784 -0.009 1.00 26.22 263 ARG A CA 1
ATOM 2043 C C . ARG A 1 263 ? 16.675 21.094 0.828 1.00 26.22 263 ARG A C 1
ATOM 2045 O O . ARG A 1 263 ? 16.408 20.681 1.951 1.00 26.22 263 ARG A O 1
ATOM 2052 N N . LEU A 1 264 ? 17.875 20.947 0.269 1.00 31.20 264 LEU A N 1
ATOM 2053 C CA . LEU A 1 264 ? 19.063 20.481 0.993 1.00 31.20 264 LEU A CA 1
ATOM 2054 C C . LEU A 1 264 ? 19.330 21.389 2.213 1.00 31.20 264 LEU A C 1
ATOM 2056 O O . LEU A 1 264 ? 19.256 22.614 2.062 1.00 31.20 264 LEU A O 1
ATOM 2060 N N . PRO A 1 265 ? 19.676 20.845 3.396 1.00 33.09 265 PRO A N 1
ATOM 2061 C CA . PRO A 1 265 ? 20.182 21.658 4.493 1.00 33.09 265 PRO A CA 1
ATOM 2062 C C . PRO A 1 265 ? 21.543 22.250 4.105 1.00 33.09 265 PRO A C 1
ATOM 2064 O O . PRO A 1 265 ? 22.402 21.578 3.529 1.00 33.09 265 PRO A O 1
ATOM 2067 N N . GLY A 1 266 ? 21.702 23.545 4.376 1.00 30.23 266 GLY A N 1
ATOM 2068 C CA . GLY A 1 266 ? 22.896 24.315 4.051 1.00 30.23 266 GLY A CA 1
ATOM 2069 C C . GLY A 1 266 ? 24.156 23.725 4.681 1.00 30.23 266 GLY A C 1
ATOM 2070 O O . GLY A 1 266 ? 24.147 23.245 5.812 1.00 30.23 266 GLY A O 1
ATOM 2071 N N . ARG A 1 267 ? 25.256 23.786 3.925 1.00 34.22 267 ARG A N 1
ATOM 2072 C CA . ARG A 1 267 ? 26.607 23.515 4.418 1.00 34.22 267 ARG A CA 1
ATOM 2073 C C . ARG A 1 267 ? 26.874 24.360 5.667 1.00 34.22 267 ARG A C 1
ATOM 2075 O O . ARG A 1 267 ? 26.835 25.586 5.593 1.00 34.22 267 ARG A O 1
ATOM 2082 N N . HIS A 1 268 ? 27.201 23.698 6.774 1.00 35.19 268 HIS A N 1
ATOM 2083 C CA . HIS A 1 268 ? 27.877 24.324 7.904 1.00 35.19 268 HIS A CA 1
ATOM 2084 C C . HIS A 1 268 ? 29.171 24.988 7.410 1.00 35.19 268 HIS A C 1
ATOM 2086 O O . HIS A 1 268 ? 30.049 24.321 6.860 1.00 35.19 268 HIS A O 1
ATOM 2092 N N . GLN A 1 269 ? 29.276 26.305 7.591 1.00 41.53 269 GLN A N 1
ATOM 2093 C CA . GLN A 1 269 ? 30.564 26.994 7.586 1.00 41.53 269 GLN A CA 1
ATOM 2094 C C . GLN A 1 269 ? 31.344 26.574 8.844 1.00 41.53 269 GLN A C 1
ATOM 2096 O O . GLN A 1 269 ? 30.743 26.512 9.921 1.00 41.53 269 GLN A O 1
ATOM 2101 N N . PRO A 1 270 ? 32.654 26.296 8.753 1.00 41.44 270 PRO A N 1
ATOM 2102 C CA . PRO A 1 270 ? 33.483 26.151 9.939 1.00 41.44 270 PRO A CA 1
ATOM 2103 C C . PRO A 1 270 ? 33.639 27.522 10.613 1.00 41.44 270 PRO A C 1
ATOM 2105 O O . PRO A 1 270 ? 33.998 28.504 9.963 1.00 41.44 270 PRO A O 1
ATOM 2108 N N . GLY A 1 271 ? 33.325 27.586 11.909 1.00 50.34 271 GLY A N 1
ATOM 2109 C CA . GLY A 1 271 ? 33.529 28.776 12.735 1.00 50.34 271 GLY A CA 1
ATOM 2110 C C . GLY A 1 271 ? 35.018 29.109 12.931 1.00 50.34 271 GLY A C 1
ATOM 2111 O O . GLY A 1 271 ? 35.875 28.250 12.706 1.00 50.34 271 GLY A O 1
ATOM 2112 N N . PRO A 1 272 ? 35.341 30.352 13.329 1.00 56.91 272 PRO A N 1
ATOM 2113 C CA . PRO A 1 272 ? 36.718 30.805 13.509 1.00 56.91 272 PRO A CA 1
ATOM 2114 C C . PRO A 1 272 ? 37.422 30.084 14.677 1.00 56.91 272 PRO A C 1
ATOM 2116 O O . PRO A 1 272 ? 36.756 29.647 15.619 1.00 56.91 272 PRO A O 1
ATOM 2119 N N . PRO A 1 273 ? 38.763 29.957 14.635 1.00 55.59 273 PRO A N 1
ATOM 2120 C CA . PRO A 1 273 ? 39.530 29.262 15.666 1.00 55.59 273 PRO A CA 1
ATOM 2121 C C . PRO A 1 273 ? 39.494 30.008 17.014 1.00 55.59 273 PRO A C 1
ATOM 2123 O O . PRO A 1 273 ? 39.401 31.238 17.030 1.00 55.59 273 PRO A O 1
ATOM 2126 N N . PRO A 1 274 ? 39.594 29.290 18.148 1.00 54.75 274 PRO A N 1
ATOM 2127 C CA . PRO A 1 274 ? 39.567 29.900 19.471 1.00 54.75 274 PRO A CA 1
ATOM 2128 C C . PRO A 1 274 ? 40.842 30.703 19.765 1.00 54.75 274 PRO A C 1
ATOM 2130 O O . PRO A 1 274 ? 41.963 30.251 19.529 1.00 54.75 274 PRO A O 1
ATOM 2133 N N . THR A 1 275 ? 40.645 31.895 20.325 1.00 56.94 275 THR A N 1
ATOM 2134 C CA . THR A 1 275 ? 41.674 32.783 20.880 1.00 56.94 275 THR A CA 1
ATOM 2135 C C . THR A 1 275 ? 42.390 32.108 22.062 1.00 56.94 275 THR A C 1
ATOM 2137 O O . THR A 1 275 ? 41.711 31.528 22.914 1.00 56.94 275 THR A O 1
ATOM 2140 N N . PRO A 1 276 ? 43.729 32.176 22.175 1.00 51.81 276 PRO A N 1
ATOM 2141 C CA . PRO A 1 276 ? 44.444 31.577 23.298 1.00 51.81 276 PRO A CA 1
ATOM 2142 C C . PRO A 1 276 ? 44.159 32.331 24.605 1.00 51.81 276 PRO A C 1
ATOM 2144 O O . PRO A 1 276 ? 44.328 33.548 24.692 1.00 51.81 276 PRO A O 1
ATOM 2147 N N . LEU A 1 277 ? 43.738 31.584 25.628 1.00 47.31 277 LEU A N 1
ATOM 2148 C CA . LEU A 1 277 ? 43.641 32.046 27.011 1.00 47.31 277 LEU A CA 1
ATOM 2149 C C . LEU A 1 277 ? 45.053 32.303 27.550 1.00 47.31 277 LEU A C 1
ATOM 2151 O O . LEU A 1 277 ? 45.867 31.385 27.652 1.00 47.31 277 LEU A O 1
ATOM 2155 N N . GLY A 1 278 ? 45.337 33.563 27.875 1.00 36.31 278 GLY A N 1
ATOM 2156 C CA . GLY A 1 278 ? 46.538 33.954 28.601 1.00 36.31 278 GLY A CA 1
ATOM 2157 C C . GLY A 1 278 ? 46.478 33.472 30.050 1.00 36.31 278 GLY A C 1
ATOM 2158 O O . GLY A 1 278 ? 45.481 33.681 30.740 1.00 36.31 278 GLY A O 1
ATOM 2159 N N . PHE A 1 279 ? 47.559 32.847 30.507 1.00 37.81 279 PHE A N 1
ATOM 2160 C CA . PHE A 1 279 ? 47.842 32.664 31.928 1.00 37.81 279 PHE A CA 1
ATOM 2161 C C . PHE A 1 279 ? 48.443 33.965 32.491 1.00 37.81 279 PHE A C 1
ATOM 2163 O O . PHE A 1 279 ? 49.306 34.550 31.830 1.00 37.81 279 PHE A O 1
ATOM 2170 N N . PRO A 1 280 ? 48.019 34.442 33.676 1.00 52.94 280 PRO A N 1
ATOM 2171 C CA . PRO A 1 280 ? 48.739 35.492 34.385 1.00 52.94 280 PRO A CA 1
ATOM 2172 C C . PRO A 1 280 ? 50.014 34.926 35.034 1.00 52.94 280 PRO A C 1
ATOM 2174 O O . PRO A 1 280 ? 50.092 33.726 35.303 1.00 52.94 280 PRO A O 1
ATOM 2177 N N . GLN A 1 281 ? 51.000 35.811 35.215 1.00 49.94 281 GLN A N 1
ATOM 2178 C CA . GLN A 1 281 ? 52.333 35.538 35.768 1.00 49.94 281 GLN A CA 1
ATOM 2179 C C . GLN A 1 281 ? 52.319 34.981 37.192 1.00 49.94 281 GLN A C 1
ATOM 2181 O O . GLN A 1 281 ? 51.425 35.384 37.971 1.00 49.94 281 GLN A O 1
#

Sequence (281 aa):
MLPDSWHHYLVEFADPTTAEHTAATLLVPALDQAQQDGELDTWWHLRKTPAWRLRYQPVNPETKAVDTLLSDLEADGHLARWTRGIYEPETLAFGGPAAMDIAHSLFHHDSRHCLARATKPAALGQRETTVLLFSSMLRAAGLDWFEQGDVWDKVAALRPTAQPHSNNSPHTERLSQAVRRLMTTNTHKVADVAPTWFPRPGGQRSTRPVANSPNSLAPDTSSGACAPSWRTTSSSTPTAPVSPAPTRPPSPRWPSTPFFTARLPGRHQPGPPPTPLGFPQ

Solvent-accessible surface area (backbone atoms only — not comparable to full-atom values): 18173 Å² total; per-residue (Å²): 130,78,76,83,68,47,48,25,31,40,39,29,48,54,46,79,89,50,33,58,45,50,41,40,70,51,51,45,57,52,54,54,47,37,38,72,74,57,48,27,77,50,50,33,63,45,89,46,90,90,34,33,37,43,38,34,34,47,66,45,86,82,66,51,67,67,57,52,52,53,49,51,38,35,75,73,56,55,24,68,45,71,45,81,55,86,64,79,80,63,29,72,84,53,68,30,66,75,41,34,54,53,48,52,55,48,42,25,54,49,35,54,54,58,31,49,53,61,79,37,91,61,98,56,57,73,67,57,44,50,48,29,50,52,36,47,51,42,48,73,72,66,45,51,76,65,58,48,47,52,52,53,49,52,52,45,70,77,52,71,68,96,64,85,74,76,86,86,42,78,63,52,55,54,49,51,53,52,51,50,48,38,53,65,56,68,57,64,82,69,42,79,75,55,75,89,78,68,81,62,93,82,71,78,78,83,77,78,87,79,81,88,81,90,80,90,78,88,81,82,97,80,82,82,83,93,68,93,79,87,78,89,80,90,83,81,86,88,87,89,83,91,78,85,82,82,84,79,78,83,76,86,80,74,85,89,72,85,82,75,86,82,78,77,84,78,82,82,74,85,76,82,82,84,80,83,83,80,78,84,134

Foldseek 3Di:
DPPQLKWKKWFAFLDPVCLLVCCLPQVVVLVVVCCVVQQFVFWAWDDDPPTIIIITRGSDSPDCSVVVSSVVCVVVRRTVDMDIDDDDQPQVVLPHDVSSVVVRVVRRVVRNVSSVVSVDPDPDDPVLCVLLVVLQVCVVVVDDPVSSVVVVVVVCVVPPDPDDDPCDDPVNVVVVVSSVCSNPDDCVVVCVVPDPPPPDVPDDDDDDDDDDDDDDDDDDDDDDDDDPDPDDDDDDDDDDDDDDDDDDDDDDDDDDDDDDDDDDDDDDDDDDDDDDDDDDD

Nearest PDB structures (foldseek):
  6m7y-assembly2_B  TM=5.631E-01  e=1.210E-05  Lactococcus lactis subsp. lactis
  4wd9-assembly1_B  TM=5.952E-01  e=5.284E-05  Lactococcus lactis subsp. lactis
  6m7y-assembly1_A  TM=5.678E-01  e=1.072E-04  Lactococcus lactis subsp. lactis
  6fxd-assembly1_A-2  TM=5.390E-01  e=1.510E-01  Pseudomonas fluorescens
  1n5v-assembly1_B  TM=5.253E-01  e=3.250E-01  Streptomyces coelicolor A3(2)

Radius of gyration: 28.27 Å; Cα contacts (8 Å, |Δi|>4): 191; chains: 1; bounding box: 84×78×91 Å

pLDDT: mean 71.97, std 27.12, range [24.84, 97.88]

Mean predicted aligned error: 16.63 Å